Protein AF-0000000086572850 (afdb_homodimer)

pLDDT: mean 74.11, std 23.91, range [26.23, 96.56]

Foldseek 3Di:
DPPPPPPPPPPPPVVPPPVVCVCCVDDPDPFDADPVGQTDDDCNVVVCVVVVCCVPVPDPVCVVVVVVVVVVVVVVVLVVLVVLVVVDDDLVVQLVDDDPVDDSVVSNVSSVD/DDPPPPPPPPPPPVVPPPVVCVCPVDDPDPFDADPVGQTDDDCNVVVCVVVVCCVPVPDPVCVVVVVVVVVVVVVVVLVVLVVLLVVDDDLVVQLVDDDPVDDSVVSNVSSVD

Sequence (226 aa):
MSEASEASGFEANESKASETTTKTKGPRYQVEFTDDGQATGQYRAKYATIVGQVEIDLPLIRKECTLHKLNKAWKQKKYELRQVYDKFSTDAERKRNVPSKVKKEEWEAFVDMMSEASEASGFEANESKASETTTKTKGPRYQVEFTDDGQATGQYRAKYATIVGQVEIDLPLIRKECTLHKLNKAWKQKKYELRQVYDKFSTDAERKRNVPSKVKKEEWEAFVDM

Secondary structure (DSSP, 8-state):
-------------------------S-----EE-TTS-EESTTHHHHHHHHHHHHHHS-GGGHHHHHHHHHHHHHHHHHHHHHHHTT-SSHHHHHHS--TTS-HHHHHHHHH-/-------------------------S-----EE-TTS-EESTTHHHHHHHHHHHHHHS-GGGHHHHHHHHHHHHHHHHHHHHHHHTT-SSHHHHHHS--TTS-HHHHHHHHH-

Structure (mmCIF, N/CA/C/O backbone):
data_AF-0000000086572850-model_v1
#
loop_
_entity.id
_entity.type
_entity.pdbx_description
1 polymer 'Uncharacterized protein'
#
loop_
_atom_site.group_PDB
_atom_site.id
_atom_site.type_symbol
_atom_site.label_atom_id
_atom_site.label_alt_id
_atom_site.label_comp_id
_atom_site.label_asym_id
_atom_site.label_entity_id
_atom_site.label_seq_id
_atom_site.pdbx_PDB_ins_code
_atom_site.Cartn_x
_atom_site.Cartn_y
_atom_site.Cartn_z
_atom_site.occupancy
_atom_site.B_iso_or_equiv
_atom_site.auth_seq_id
_atom_site.auth_comp_id
_atom_site.auth_asym_id
_atom_site.auth_atom_id
_atom_site.pdbx_PDB_model_num
ATOM 1 N N . MET A 1 1 ? -13.453 46.812 -47.875 1 28.78 1 MET A N 1
ATOM 2 C CA . MET A 1 1 ? -14.359 46.031 -47.031 1 28.78 1 MET A CA 1
ATOM 3 C C . MET A 1 1 ? -13.586 45 -46.219 1 28.78 1 MET A C 1
ATOM 5 O O . MET A 1 1 ? -12.961 44.094 -46.781 1 28.78 1 MET A O 1
ATOM 9 N N . SER A 1 2 ? -12.945 45.469 -45.094 1 32.66 2 SER A N 1
ATOM 10 C CA . SER A 1 2 ? -11.898 45 -44.188 1 32.66 2 SER A CA 1
ATOM 11 C C . SER A 1 2 ? -12.367 43.781 -43.406 1 32.66 2 SER A C 1
ATOM 13 O O . SER A 1 2 ? -13.344 43.844 -42.688 1 32.66 2 SER A O 1
ATOM 15 N N . GLU A 1 3 ? -12.305 42.594 -44.062 1 28.25 3 GLU A N 1
ATOM 16 C CA . GLU A 1 3 ? -12.719 41.344 -43.469 1 28.25 3 GLU A CA 1
ATOM 17 C C . GLU A 1 3 ? -12.047 41.125 -42.094 1 28.25 3 GLU A C 1
ATOM 19 O O . GLU A 1 3 ? -10.82 41.031 -42.031 1 28.25 3 GLU A O 1
ATOM 24 N N . ALA A 1 4 ? -12.578 41.719 -41.094 1 32.16 4 ALA A N 1
ATOM 25 C CA . ALA A 1 4 ? -12.203 41.656 -39.656 1 32.16 4 ALA A CA 1
ATOM 26 C C . ALA A 1 4 ? -12.102 40.188 -39.219 1 32.16 4 ALA A C 1
ATOM 28 O O . ALA A 1 4 ? -13.07 39.438 -39.281 1 32.16 4 ALA A O 1
ATOM 29 N N . SER A 1 5 ? -10.992 39.562 -39.531 1 32.72 5 SER A N 1
ATOM 30 C CA . SER A 1 5 ? -10.695 38.188 -39.156 1 32.72 5 SER A CA 1
ATOM 31 C C . SER A 1 5 ? -10.984 37.938 -37.688 1 32.72 5 SER A C 1
ATOM 33 O O . SER A 1 5 ? -10.477 38.625 -36.812 1 32.72 5 SER A O 1
ATOM 35 N N . GLU A 1 6 ? -12.164 37.531 -37.406 1 29.33 6 GLU A N 1
ATOM 36 C CA . GLU A 1 6 ? -12.664 37.188 -36.062 1 29.33 6 GLU A CA 1
ATOM 37 C C . GLU A 1 6 ? -11.695 36.25 -35.344 1 29.33 6 GLU A C 1
ATOM 39 O O . GLU A 1 6 ? -11.367 35.188 -35.844 1 29.33 6 GLU A O 1
ATOM 44 N N . ALA A 1 7 ? -10.711 36.812 -34.719 1 31.38 7 ALA A N 1
ATOM 45 C CA . ALA A 1 7 ? -9.789 36.188 -33.781 1 31.38 7 ALA A CA 1
ATOM 46 C C . ALA A 1 7 ? -10.531 35.25 -32.812 1 31.38 7 ALA A C 1
ATOM 48 O O . ALA A 1 7 ? -11.414 35.719 -32.094 1 31.38 7 ALA A O 1
ATOM 49 N N . SER A 1 8 ? -10.969 34.125 -33.312 1 30.17 8 SER A N 1
ATOM 50 C CA . SER A 1 8 ? -11.617 33.125 -32.469 1 30.17 8 SER A CA 1
ATOM 51 C C . SER A 1 8 ? -10.875 32.969 -31.125 1 30.17 8 SER A C 1
ATOM 53 O O . SER A 1 8 ? -9.672 32.719 -31.109 1 30.17 8 SER A O 1
ATOM 55 N N . GLY A 1 9 ? -11.086 33.875 -30.281 1 26.39 9 GLY A N 1
ATOM 56 C CA . GLY A 1 9 ? -10.602 33.875 -28.906 1 26.39 9 GLY A CA 1
ATOM 57 C C . GLY A 1 9 ? -10.641 32.5 -28.266 1 26.39 9 GLY A C 1
ATOM 58 O O . GLY A 1 9 ? -11.711 31.891 -28.125 1 26.39 9 GLY A O 1
ATOM 59 N N . PHE A 1 10 ? -9.742 31.609 -28.641 1 32.62 10 PHE A N 1
ATOM 60 C CA . PHE A 1 10 ? -9.547 30.375 -27.875 1 32.62 10 PHE A CA 1
ATOM 61 C C . PHE A 1 10 ? -9.727 30.641 -26.391 1 32.62 10 PHE A C 1
ATOM 63 O O . PHE A 1 10 ? -8.93 31.359 -25.781 1 32.62 10 PHE A O 1
ATOM 70 N N . GLU A 1 11 ? -10.953 30.859 -25.984 1 31.09 11 GLU A N 1
ATOM 71 C CA . GLU A 1 11 ? -11.266 30.938 -24.562 1 31.09 11 GLU A CA 1
ATOM 72 C C . GLU A 1 11 ? -10.414 29.969 -23.75 1 31.09 11 GLU A C 1
ATOM 74 O O . GLU A 1 11 ? -10.305 28.797 -24.109 1 31.09 11 GLU A O 1
ATOM 79 N N . ALA A 1 12 ? -9.422 30.453 -23.156 1 28.5 12 ALA A N 1
ATOM 80 C CA . ALA A 1 12 ? -8.609 29.859 -22.094 1 28.5 12 ALA A CA 1
ATOM 81 C C . ALA A 1 12 ? -9.453 28.984 -21.172 1 28.5 12 ALA A C 1
ATOM 83 O O . ALA A 1 12 ? -10.406 29.453 -20.562 1 28.5 12 ALA A O 1
ATOM 84 N N . ASN A 1 13 ? -9.883 27.844 -21.688 1 30.42 13 ASN A N 1
ATOM 85 C CA . ASN A 1 13 ? -10.484 26.844 -20.828 1 30.42 13 ASN A CA 1
ATOM 86 C C . ASN A 1 13 ? -9.852 26.844 -19.438 1 30.42 13 ASN A C 1
ATOM 88 O O . ASN A 1 13 ? -8.688 26.469 -19.281 1 30.42 13 ASN A O 1
ATOM 92 N N . GLU A 1 14 ? -10.016 27.859 -18.609 1 28.62 14 GLU A N 1
ATOM 93 C CA . GLU A 1 14 ? -9.711 27.875 -17.172 1 28.62 14 GLU A CA 1
ATOM 94 C C . GLU A 1 14 ? -10.07 26.547 -16.516 1 28.62 14 GLU A C 1
ATOM 96 O O . GLU A 1 14 ? -11.25 26.219 -16.391 1 28.62 14 GLU A O 1
ATOM 101 N N . SER A 1 15 ? -9.555 25.547 -17.016 1 30.55 15 SER A N 1
ATOM 102 C CA . SER A 1 15 ? -9.68 24.281 -16.312 1 30.55 15 SER A CA 1
ATOM 103 C C . SER A 1 15 ? -9.672 24.484 -14.805 1 30.55 15 SER A C 1
ATOM 105 O O . SER A 1 15 ? -8.664 24.922 -14.234 1 30.55 15 SER A O 1
ATOM 107 N N . LYS A 1 16 ? -10.727 25.016 -14.258 1 30.41 16 LYS A N 1
ATOM 108 C CA . LYS A 1 16 ? -10.984 25.047 -12.82 1 30.41 16 LYS A CA 1
ATOM 109 C C . LYS A 1 16 ? -10.328 23.844 -12.125 1 30.41 16 LYS A C 1
ATOM 111 O O . LYS A 1 16 ? -10.516 22.703 -12.539 1 30.41 16 LYS A O 1
ATOM 116 N N . ALA A 1 17 ? -9.141 24.016 -11.703 1 33.81 17 ALA A N 1
ATOM 117 C CA . ALA A 1 17 ? -8.594 23.109 -10.688 1 33.81 17 ALA A CA 1
ATOM 118 C C . ALA A 1 17 ? -9.711 22.484 -9.859 1 33.81 17 ALA A C 1
ATOM 120 O O . ALA A 1 17 ? -10.43 23.188 -9.148 1 33.81 17 ALA A O 1
ATOM 121 N N . SER A 1 18 ? -10.625 21.766 -10.453 1 33.06 18 SER A N 1
ATOM 122 C CA . SER A 1 18 ? -11.57 20.984 -9.648 1 33.06 18 SER A CA 1
ATOM 123 C C . SER A 1 18 ? -10.984 20.656 -8.281 1 33.06 18 SER A C 1
ATOM 125 O O . SER A 1 18 ? -9.852 20.188 -8.18 1 33.06 18 SER A O 1
ATOM 127 N N . GLU A 1 19 ? -11.062 21.531 -7.32 1 32.72 19 GLU A N 1
ATOM 128 C CA . GLU A 1 19 ? -10.844 21.203 -5.914 1 32.72 19 GLU A CA 1
ATOM 129 C C . GLU A 1 19 ? -11.219 19.75 -5.621 1 32.72 19 GLU A C 1
ATOM 131 O O . GLU A 1 19 ? -12.391 19.375 -5.684 1 32.72 19 GLU A O 1
ATOM 136 N N . THR A 1 20 ? -10.812 18.844 -6.379 1 34.47 20 THR A N 1
ATOM 137 C CA . THR A 1 20 ? -11.023 17.5 -5.871 1 34.47 20 THR A CA 1
ATOM 138 C C . THR A 1 20 ? -11.07 17.484 -4.344 1 34.47 20 THR A C 1
ATOM 140 O O . THR A 1 20 ? -10.094 17.859 -3.689 1 34.47 20 THR A O 1
ATOM 143 N N . THR A 1 21 ? -12.062 18.094 -3.725 1 34.66 21 THR A N 1
ATOM 144 C CA . THR A 1 21 ? -12.406 17.844 -2.332 1 34.66 21 THR A CA 1
ATOM 145 C C . THR A 1 21 ? -12.039 16.406 -1.938 1 34.66 21 THR A C 1
ATOM 147 O O . THR A 1 21 ? -12.688 15.461 -2.369 1 34.66 21 THR A O 1
ATOM 150 N N . THR A 1 22 ? -10.961 15.945 -2.291 1 38.31 22 THR A N 1
ATOM 151 C CA . THR A 1 22 ? -10.641 14.664 -1.658 1 38.31 22 THR A CA 1
ATOM 152 C C . THR A 1 22 ? -11.188 14.617 -0.234 1 38.31 22 THR A C 1
ATOM 154 O O . THR A 1 22 ? -10.672 15.297 0.657 1 38.31 22 THR A O 1
ATOM 157 N N . LYS A 1 23 ? -12.492 14.914 0.045 1 39.09 23 LYS A N 1
ATOM 158 C CA . LYS A 1 23 ? -13.156 14.586 1.3 1 39.09 23 LYS A CA 1
ATOM 159 C C . LYS A 1 23 ? -12.578 13.312 1.914 1 39.09 23 LYS A C 1
ATOM 161 O O . LYS A 1 23 ? -12.773 12.219 1.388 1 39.09 23 LYS A O 1
ATOM 166 N N . THR A 1 24 ? -11.406 13.188 2.049 1 46.06 24 THR A N 1
ATOM 167 C CA . THR A 1 24 ? -10.969 12.023 2.814 1 46.06 24 THR A CA 1
ATOM 168 C C . THR A 1 24 ? -11.773 11.891 4.105 1 46.06 24 THR A C 1
ATOM 170 O O . THR A 1 24 ? -11.406 12.469 5.133 1 46.06 24 THR A O 1
ATOM 173 N N . LYS A 1 25 ? -13.086 12.219 3.947 1 44.34 25 LYS A N 1
ATOM 174 C CA . LYS A 1 25 ? -13.773 12.117 5.23 1 44.34 25 LYS A CA 1
ATOM 175 C C . LYS A 1 25 ? -13.391 10.836 5.965 1 44.34 25 LYS A C 1
ATOM 177 O O . LYS A 1 25 ? -13.852 10.586 7.078 1 44.34 25 LYS A O 1
ATOM 182 N N . GLY A 1 26 ? -13.242 9.758 5.152 1 47.84 26 GLY A N 1
ATOM 183 C CA . GLY A 1 26 ? -13.391 8.539 5.922 1 47.84 26 GLY A CA 1
ATOM 184 C C . GLY A 1 26 ? -12.406 8.422 7.066 1 47.84 26 GLY A C 1
ATOM 185 O O . GLY A 1 26 ? -11.469 9.227 7.168 1 47.84 26 GLY A O 1
ATOM 186 N N . PRO A 1 27 ? -12.711 7.602 7.988 1 51.41 27 PRO A N 1
ATOM 187 C CA . PRO A 1 27 ? -12.094 7.488 9.312 1 51.41 27 PRO A CA 1
ATOM 188 C C . PRO A 1 27 ? -10.578 7.309 9.242 1 51.41 27 PRO A C 1
ATOM 190 O O . PRO A 1 27 ? -10.07 6.621 8.352 1 51.41 27 PRO A O 1
ATOM 193 N N . ARG A 1 28 ? -9.656 8.281 9.406 1 61.28 28 ARG A N 1
ATOM 194 C CA . ARG A 1 28 ? -8.242 8.094 9.688 1 61.28 28 ARG A CA 1
ATOM 195 C C . ARG A 1 28 ? -8.031 7.227 10.922 1 61.28 28 ARG A C 1
ATOM 197 O O . ARG A 1 28 ? -8.523 7.559 12.008 1 61.28 28 ARG A O 1
ATOM 204 N N . TYR A 1 29 ? -7.695 5.973 10.633 1 63.62 29 TYR A N 1
ATOM 205 C CA . TYR A 1 29 ? -7.531 5.051 11.75 1 63.62 29 TYR A CA 1
ATOM 206 C C . TYR A 1 29 ? -6.199 5.285 12.461 1 63.62 29 TYR A C 1
ATOM 208 O O . TYR A 1 29 ? -5.148 5.344 11.82 1 63.62 29 TYR A O 1
ATOM 216 N N . GLN A 1 30 ? -6.332 5.746 13.625 1 68.38 30 GLN A N 1
ATOM 217 C CA . GLN A 1 30 ? -5.125 5.836 14.438 1 68.38 30 GLN A CA 1
ATOM 218 C C . GLN A 1 30 ? -4.602 4.449 14.805 1 68.38 30 GLN A C 1
ATOM 220 O O . GLN A 1 30 ? -4.898 3.928 15.875 1 68.38 30 GLN A O 1
ATOM 225 N N . VAL A 1 31 ? -3.977 3.799 13.883 1 72.31 31 VAL A N 1
ATOM 226 C CA . VAL A 1 31 ? -3.447 2.455 14.102 1 72.31 31 VAL A CA 1
ATOM 227 C C . VAL A 1 31 ? -2.213 2.525 15 1 72.31 31 VAL A C 1
ATOM 229 O O . VAL A 1 31 ? -1.355 3.395 14.812 1 72.31 31 VAL A O 1
ATOM 232 N N . GLU A 1 32 ? -2.322 1.817 16.031 1 71.81 32 GLU A N 1
ATOM 233 C CA . GLU A 1 32 ? -1.163 1.694 16.906 1 71.81 32 GLU A CA 1
ATOM 234 C C . GLU A 1 32 ? -0.274 0.527 16.5 1 71.81 32 GLU A C 1
ATOM 236 O O . GLU A 1 32 ? -0.762 -0.47 15.953 1 71.81 32 GLU A O 1
ATOM 241 N N . PHE A 1 33 ? 1.004 0.744 16.656 1 72.81 33 PHE A N 1
ATOM 242 C CA . PHE A 1 33 ? 1.939 -0.323 16.312 1 72.81 33 PHE A CA 1
ATOM 243 C C . PHE A 1 33 ? 2.877 -0.61 17.484 1 72.81 33 PHE A C 1
ATOM 245 O O . PHE A 1 33 ? 3.193 0.288 18.266 1 72.81 33 PHE A O 1
ATOM 252 N N . THR A 1 34 ? 3.107 -1.879 17.562 1 72.88 34 THR A N 1
ATOM 253 C CA . THR A 1 34 ? 4.148 -2.266 18.516 1 72.88 34 THR A CA 1
ATOM 254 C C . THR A 1 34 ? 5.527 -1.864 18 1 72.88 34 THR A C 1
ATOM 256 O O . THR A 1 34 ? 5.66 -1.422 16.859 1 72.88 34 THR A O 1
ATOM 259 N N . ASP A 1 35 ? 6.414 -2.031 18.859 1 68.75 35 ASP A N 1
ATOM 260 C CA . ASP A 1 35 ? 7.785 -1.683 18.5 1 68.75 35 ASP A CA 1
ATOM 261 C C . ASP A 1 35 ? 8.273 -2.518 17.312 1 68.75 35 ASP A C 1
ATOM 263 O O . ASP A 1 35 ? 9.148 -2.09 16.562 1 68.75 35 ASP A O 1
ATOM 267 N N . ASP A 1 36 ? 7.629 -3.602 17.156 1 65.94 36 ASP A N 1
ATOM 268 C CA . ASP A 1 36 ? 8.039 -4.496 16.078 1 65.94 36 ASP A CA 1
ATOM 269 C C . ASP A 1 36 ? 7.301 -4.164 14.781 1 65.94 36 ASP A C 1
ATOM 271 O O . ASP A 1 36 ? 7.508 -4.82 13.758 1 65.94 36 ASP A O 1
ATOM 275 N N . GLY A 1 37 ? 6.445 -3.178 14.953 1 67 37 GLY A N 1
ATOM 276 C CA . GLY A 1 37 ? 5.785 -2.734 13.734 1 67 37 GLY A CA 1
ATOM 277 C C . GLY A 1 37 ? 4.469 -3.439 13.484 1 67 37 GLY A C 1
ATOM 278 O O . GLY A 1 37 ? 3.908 -3.348 12.391 1 67 37 GLY A O 1
ATOM 279 N N . GLN A 1 38 ? 4.082 -4.184 14.438 1 74.94 38 GLN A N 1
ATOM 280 C CA . GLN A 1 38 ? 2.807 -4.871 14.266 1 74.94 38 GLN A CA 1
ATOM 281 C C . GLN A 1 38 ? 1.642 -3.99 14.711 1 74.94 38 GLN A C 1
ATOM 283 O O . GLN A 1 38 ? 1.718 -3.324 15.742 1 74.94 38 GLN A O 1
ATOM 288 N N . ALA A 1 39 ? 0.67 -3.881 13.773 1 73.44 39 ALA A N 1
ATOM 289 C CA . ALA A 1 39 ? -0.516 -3.096 14.102 1 73.44 39 ALA A CA 1
ATOM 290 C C . ALA A 1 39 ? -1.215 -3.652 15.336 1 73.44 39 ALA A C 1
ATOM 292 O O . ALA A 1 39 ? -1.303 -4.871 15.516 1 73.44 39 ALA A O 1
ATOM 293 N N . THR A 1 40 ? -1.466 -2.803 16.266 1 77.88 40 THR A N 1
ATOM 294 C CA . THR A 1 40 ? -2.186 -3.174 17.469 1 77.88 40 THR A CA 1
ATOM 295 C C . THR A 1 40 ? -3.344 -2.213 17.734 1 77.88 40 THR A C 1
ATOM 297 O O . THR A 1 40 ? -3.611 -1.323 16.922 1 77.88 40 THR A O 1
ATOM 300 N N . GLY A 1 41 ? -4.203 -2.67 18.703 1 77.56 41 GLY A N 1
ATOM 301 C CA . GLY A 1 41 ? -5.254 -1.761 19.125 1 77.56 41 GLY A CA 1
ATOM 302 C C . GLY A 1 41 ? -6.559 -1.962 18.375 1 77.56 41 GLY A C 1
ATOM 303 O O . GLY A 1 41 ? -6.754 -2.988 17.719 1 77.56 41 GLY A O 1
ATOM 304 N N . GLN A 1 42 ? -7.355 -0.975 18.516 1 80.19 42 GLN A N 1
ATOM 305 C CA . GLN A 1 42 ? -8.734 -1.085 18.062 1 80.19 42 GLN A CA 1
ATOM 306 C C . GLN A 1 42 ? -8.82 -1.099 16.531 1 80.19 42 GLN A C 1
ATOM 308 O O . GLN A 1 42 ? -9.719 -1.722 15.961 1 80.19 42 GLN A O 1
ATOM 313 N N . TYR A 1 43 ? -7.707 -0.544 15.883 1 81.44 43 TYR A N 1
ATOM 314 C CA . TYR A 1 43 ? -7.828 -0.43 14.43 1 81.44 43 TYR A CA 1
ATOM 315 C C . TYR A 1 43 ? -6.93 -1.437 13.727 1 81.44 43 TYR A C 1
ATOM 317 O O . TYR A 1 43 ? -6.668 -1.315 12.531 1 81.44 43 TYR A O 1
ATOM 325 N N . ARG A 1 44 ? -6.52 -2.406 14.477 1 83.69 44 ARG A N 1
ATOM 326 C CA . ARG A 1 44 ? -5.664 -3.438 13.898 1 83.69 44 ARG A CA 1
ATOM 327 C C . ARG A 1 44 ? -6.375 -4.168 12.766 1 83.69 44 ARG A C 1
ATOM 329 O O . ARG A 1 44 ? -5.777 -4.426 11.711 1 83.69 44 ARG A O 1
ATOM 336 N N . ALA A 1 45 ? -7.594 -4.469 12.992 1 84.06 45 ALA A N 1
ATOM 337 C CA . ALA A 1 45 ? -8.352 -5.219 11.992 1 84.06 45 ALA A CA 1
ATOM 338 C C . ALA A 1 45 ? -8.531 -4.406 10.719 1 84.06 45 ALA A C 1
ATOM 340 O O . ALA A 1 45 ? -8.414 -4.941 9.609 1 84.06 45 ALA A O 1
ATOM 341 N N . LYS A 1 46 ? -8.797 -3.195 10.891 1 85.25 46 LYS A N 1
ATOM 342 C CA . LYS A 1 46 ? -8.961 -2.322 9.734 1 85.25 46 LYS A CA 1
ATOM 343 C C . LYS A 1 46 ? -7.656 -2.174 8.961 1 85.25 46 LYS A C 1
ATOM 345 O O . LYS A 1 46 ? -7.648 -2.213 7.73 1 85.25 46 LYS A O 1
ATOM 350 N N . TYR A 1 47 ? -6.652 -2.006 9.734 1 88.75 47 TYR A N 1
ATOM 351 C CA . TYR A 1 47 ? -5.332 -1.937 9.117 1 88.75 47 TYR A CA 1
ATOM 352 C C . TYR A 1 47 ? -5.055 -3.18 8.281 1 88.75 47 TYR A C 1
ATOM 354 O O . TYR A 1 47 ? -4.633 -3.078 7.129 1 88.75 47 TYR A O 1
ATOM 362 N N . ALA A 1 48 ? -5.379 -4.297 8.875 1 87.38 48 ALA A N 1
ATOM 363 C CA . ALA A 1 48 ? -5.152 -5.566 8.188 1 87.38 48 ALA A CA 1
ATOM 364 C C . ALA A 1 48 ? -5.992 -5.664 6.918 1 87.38 48 ALA A C 1
ATOM 366 O O . ALA A 1 48 ? -5.527 -6.168 5.895 1 87.38 48 ALA A O 1
ATOM 367 N N . THR A 1 49 ? -7.117 -5.086 7.008 1 86.88 49 THR A N 1
ATOM 368 C CA . THR A 1 49 ? -8.023 -5.137 5.867 1 86.88 49 THR A CA 1
ATOM 3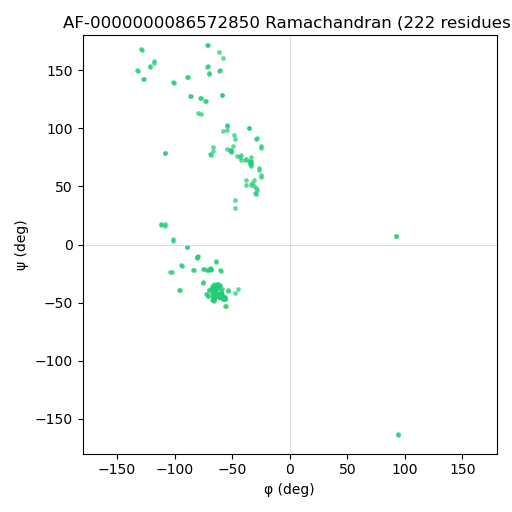69 C C . THR A 1 49 ? -7.5 -4.27 4.723 1 86.88 49 THR A C 1
ATOM 371 O O . THR A 1 49 ? -7.484 -4.699 3.568 1 86.88 49 THR A O 1
ATOM 374 N N . ILE A 1 50 ? -7.051 -3.102 5.059 1 89.75 50 ILE A N 1
ATOM 375 C CA . ILE A 1 50 ? -6.57 -2.164 4.047 1 89.75 50 ILE A CA 1
ATOM 376 C C . ILE A 1 50 ? -5.301 -2.707 3.402 1 89.75 50 ILE A C 1
ATOM 378 O O . ILE A 1 50 ? -5.195 -2.766 2.176 1 89.75 50 ILE A O 1
ATOM 382 N N . VAL A 1 51 ? -4.402 -3.148 4.219 1 91.44 51 VAL A N 1
ATOM 383 C CA . VAL A 1 51 ? -3.139 -3.674 3.711 1 91.44 51 VAL A CA 1
ATOM 384 C C . VAL A 1 51 ? -3.387 -4.977 2.951 1 91.44 51 VAL A C 1
ATOM 386 O O . VAL A 1 51 ? -2.816 -5.195 1.88 1 91.44 51 VAL A O 1
ATOM 389 N N . GLY A 1 52 ? -4.281 -5.766 3.408 1 90.25 52 GLY A N 1
ATOM 390 C CA . GLY A 1 52 ? -4.633 -7.02 2.762 1 90.25 52 GLY A CA 1
ATOM 391 C C . GLY A 1 52 ? -5.219 -6.832 1.376 1 90.25 52 G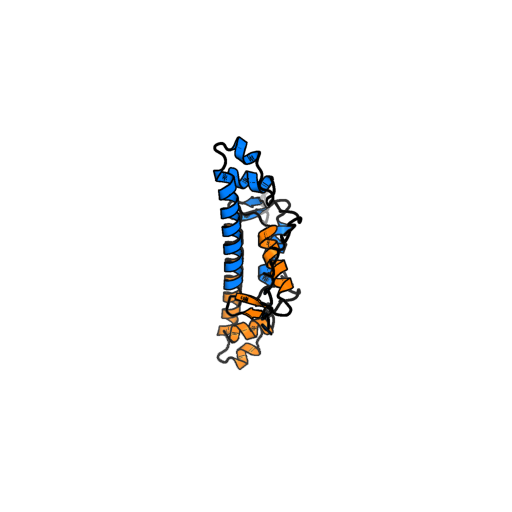LY A C 1
ATOM 392 O O . GLY A 1 52 ? -4.953 -7.625 0.472 1 90.25 52 GLY A O 1
ATOM 393 N N . GLN A 1 53 ? -5.938 -5.816 1.236 1 90.88 53 GLN A N 1
ATOM 394 C CA . GLN A 1 53 ? -6.516 -5.539 -0.076 1 90.88 53 GLN A CA 1
ATOM 395 C C . GLN A 1 53 ? -5.426 -5.25 -1.104 1 90.88 53 GLN A C 1
ATOM 397 O O . GLN A 1 53 ? -5.539 -5.648 -2.266 1 90.88 53 GLN A O 1
ATOM 402 N N . VAL A 1 54 ? -4.426 -4.582 -0.689 1 91.75 54 VAL A N 1
ATOM 403 C CA . VAL A 1 54 ? -3.316 -4.297 -1.596 1 91.75 54 VAL A CA 1
ATOM 404 C C . VAL A 1 54 ? -2.598 -5.594 -1.956 1 91.75 54 VAL A C 1
ATOM 406 O O . VAL A 1 54 ? -2.371 -5.879 -3.135 1 91.75 54 VAL A O 1
ATOM 409 N N . GLU A 1 55 ? -2.369 -6.395 -0.978 1 88.94 55 GLU A N 1
ATOM 410 C CA . GLU A 1 55 ? -1.614 -7.633 -1.146 1 88.94 55 GLU A CA 1
ATOM 411 C C . GLU A 1 55 ? -2.369 -8.625 -2.021 1 88.94 55 GLU A C 1
ATOM 413 O O . GLU A 1 55 ? -1.769 -9.312 -2.85 1 88.94 55 GLU A O 1
ATOM 418 N N . ILE A 1 56 ? -3.633 -8.633 -1.827 1 84.44 56 ILE A N 1
ATOM 419 C CA . ILE A 1 56 ? -4.422 -9.711 -2.414 1 84.44 56 ILE A CA 1
ATOM 420 C C . ILE A 1 56 ? -5.008 -9.25 -3.748 1 84.44 56 ILE A C 1
ATOM 422 O O . ILE A 1 56 ? -4.988 -9.992 -4.73 1 84.44 56 ILE A O 1
ATOM 426 N N . ASP A 1 57 ? -5.422 -8.016 -3.744 1 85 57 ASP A N 1
ATOM 427 C CA . ASP A 1 57 ? -6.25 -7.605 -4.875 1 85 57 ASP A CA 1
ATOM 428 C C . ASP A 1 57 ? -5.402 -6.965 -5.973 1 85 57 ASP A C 1
ATOM 430 O O . ASP A 1 57 ? -5.809 -6.93 -7.137 1 85 57 ASP A O 1
ATOM 434 N N . LEU A 1 58 ? -4.238 -6.543 -5.684 1 88 58 LEU A N 1
ATOM 435 C CA . LEU A 1 58 ? -3.406 -5.934 -6.715 1 88 58 LEU A CA 1
ATOM 436 C C . LEU A 1 58 ? -2.367 -6.922 -7.234 1 88 58 LEU A C 1
ATOM 438 O O . LEU A 1 58 ? -1.789 -7.684 -6.457 1 88 58 LEU A O 1
ATOM 442 N N . PRO A 1 59 ? -2.193 -6.887 -8.492 1 83.62 59 PRO A N 1
ATOM 443 C CA . PRO A 1 59 ? -1.294 -7.871 -9.102 1 83.62 59 PRO A CA 1
ATOM 444 C C . PRO A 1 59 ? 0.172 -7.629 -8.75 1 83.62 59 PRO A C 1
ATOM 446 O O . PRO A 1 59 ? 0.609 -6.477 -8.672 1 83.62 59 PRO A O 1
ATOM 449 N N . LEU A 1 60 ? 0.876 -8.688 -8.656 1 85.75 60 LEU A N 1
ATOM 450 C CA . LEU A 1 60 ? 2.303 -8.656 -8.352 1 85.75 60 LEU A CA 1
ATOM 451 C C . LEU A 1 60 ? 3.072 -7.891 -9.422 1 85.75 60 LEU A C 1
ATOM 453 O O . LEU A 1 60 ? 4.051 -7.203 -9.117 1 85.75 60 LEU A O 1
ATOM 457 N N . ILE A 1 61 ? 2.664 -7.996 -10.609 1 80.25 61 ILE A N 1
ATOM 458 C CA . ILE A 1 61 ? 3.363 -7.367 -11.727 1 80.25 61 ILE A CA 1
ATOM 459 C C . ILE A 1 61 ? 3.33 -5.848 -11.57 1 80.25 61 ILE A C 1
ATOM 461 O O . ILE A 1 61 ? 4.137 -5.137 -12.172 1 80.25 61 ILE A O 1
ATOM 465 N N . ARG A 1 62 ? 2.459 -5.414 -10.688 1 82.94 62 ARG A N 1
ATOM 466 C CA . ARG A 1 62 ? 2.322 -3.971 -10.516 1 82.94 62 ARG A CA 1
ATOM 467 C C . ARG A 1 62 ? 2.836 -3.533 -9.141 1 82.94 62 ARG A C 1
ATOM 469 O O . ARG A 1 62 ? 2.572 -2.41 -8.703 1 82.94 62 ARG A O 1
ATOM 476 N N . LYS A 1 63 ? 3.525 -4.328 -8.578 1 88.44 63 LYS A N 1
ATOM 477 C CA . LYS A 1 63 ? 4.066 -4.062 -7.25 1 88.44 63 LYS A CA 1
ATOM 478 C C . LYS A 1 63 ? 4.859 -2.758 -7.23 1 88.44 63 LYS A C 1
ATOM 480 O O . LYS A 1 63 ? 4.574 -1.863 -6.434 1 88.44 63 LYS A O 1
ATOM 485 N N . GLU A 1 64 ? 5.781 -2.672 -8.141 1 89.31 64 GLU A N 1
ATOM 486 C CA . GLU A 1 64 ? 6.703 -1.541 -8.109 1 89.31 64 GLU A CA 1
ATOM 487 C C . GLU A 1 64 ? 5.969 -0.223 -8.328 1 89.31 64 GLU A C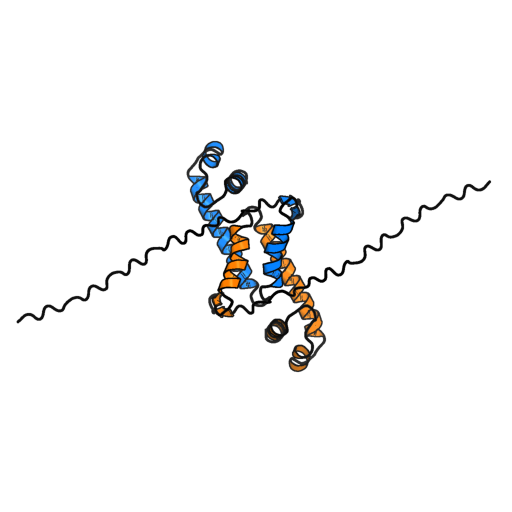 1
ATOM 489 O O . GLU A 1 64 ? 6.227 0.761 -7.629 1 89.31 64 GLU A O 1
ATOM 494 N N . CYS A 1 65 ? 5.082 -0.284 -9.227 1 88.19 65 CYS A N 1
ATOM 495 C CA . CYS A 1 65 ? 4.312 0.924 -9.508 1 88.19 65 CYS A CA 1
ATOM 496 C C . CYS A 1 65 ? 3.445 1.308 -8.32 1 88.19 65 CYS A C 1
ATOM 498 O O . CYS A 1 65 ? 3.33 2.488 -7.984 1 88.19 65 CYS A O 1
ATOM 500 N N . THR A 1 66 ? 2.887 0.347 -7.73 1 91.69 66 THR A N 1
ATOM 501 C CA . THR A 1 66 ? 2.006 0.591 -6.594 1 91.69 66 THR A CA 1
ATOM 502 C C . THR A 1 66 ? 2.793 1.149 -5.41 1 91.69 66 THR A C 1
ATOM 504 O O . THR A 1 66 ? 2.408 2.166 -4.828 1 91.69 66 THR A O 1
ATOM 507 N N . LEU A 1 67 ? 3.902 0.547 -5.121 1 93.88 67 LEU A N 1
ATOM 508 C CA . LEU A 1 67 ? 4.73 1.005 -4.012 1 93.88 67 LEU A CA 1
ATOM 509 C C . LEU A 1 67 ? 5.277 2.404 -4.281 1 93.88 67 LEU A C 1
ATOM 511 O O . LEU A 1 67 ? 5.336 3.236 -3.375 1 93.88 67 LEU A O 1
ATOM 515 N N . HIS A 1 68 ? 5.582 2.664 -5.469 1 93.19 68 HIS A N 1
ATOM 516 C CA . HIS A 1 68 ? 6.074 3.979 -5.867 1 93.19 68 HIS A CA 1
ATOM 517 C C . HIS A 1 68 ? 5.004 5.047 -5.676 1 93.19 68 HIS A C 1
ATOM 519 O O . HIS A 1 68 ? 5.281 6.121 -5.141 1 93.19 68 HIS A O 1
ATOM 525 N N . LYS A 1 69 ? 3.85 4.695 -6.102 1 92 69 LYS A N 1
ATOM 526 C CA . LYS A 1 69 ? 2.736 5.629 -5.98 1 92 69 LYS A CA 1
ATOM 527 C C . LYS A 1 69 ? 2.443 5.949 -4.516 1 92 69 LYS A C 1
ATOM 529 O O . LYS A 1 69 ? 2.227 7.109 -4.16 1 92 69 LYS A O 1
ATOM 534 N N . LEU A 1 70 ? 2.453 4.988 -3.719 1 94.5 70 LEU A N 1
ATOM 535 C CA . LEU A 1 70 ? 2.197 5.184 -2.297 1 94.5 70 LEU A CA 1
ATOM 536 C C . LEU A 1 70 ? 3.303 6.016 -1.655 1 94.5 70 LEU A C 1
ATOM 538 O O . LEU A 1 70 ? 3.025 6.945 -0.894 1 94.5 70 LEU A O 1
ATOM 542 N N . ASN A 1 71 ? 4.512 5.672 -1.991 1 95.31 71 ASN A N 1
ATOM 543 C CA . ASN A 1 71 ? 5.648 6.426 -1.47 1 95.31 71 ASN A CA 1
ATOM 544 C C . ASN A 1 71 ? 5.57 7.898 -1.871 1 95.31 71 ASN A C 1
ATOM 546 O O . ASN A 1 71 ? 5.789 8.781 -1.042 1 95.31 71 ASN A O 1
ATOM 550 N N . LYS A 1 72 ? 5.285 8.109 -3.094 1 94.44 72 LYS A N 1
ATOM 551 C CA . LYS A 1 72 ? 5.184 9.477 -3.598 1 94.44 72 LYS A CA 1
ATOM 552 C C . LYS A 1 72 ? 4.07 10.242 -2.887 1 94.44 72 LYS A C 1
ATOM 554 O O . LYS A 1 72 ? 4.246 11.406 -2.525 1 94.44 72 LYS A O 1
ATOM 559 N N . ALA A 1 73 ? 2.967 9.625 -2.748 1 92.31 73 ALA A N 1
ATOM 560 C CA . ALA A 1 73 ? 1.831 10.258 -2.084 1 92.31 73 ALA A CA 1
ATOM 561 C C . ALA A 1 73 ? 2.18 10.648 -0.649 1 92.31 73 ALA A C 1
ATOM 563 O O . ALA A 1 73 ? 1.831 11.734 -0.192 1 92.31 73 ALA A O 1
ATOM 564 N N . TRP A 1 74 ? 2.848 9.828 0.032 1 93.19 74 TRP A N 1
ATOM 565 C CA . TRP A 1 74 ? 3.186 10.102 1.426 1 93.19 74 TRP A CA 1
ATOM 566 C C . TRP A 1 74 ? 4.309 11.125 1.524 1 93.19 74 TRP A C 1
ATOM 568 O O . TRP A 1 74 ? 4.367 11.906 2.479 1 93.19 74 TRP A O 1
ATOM 578 N N . LYS A 1 75 ? 5.18 11.133 0.591 1 94.81 75 LYS A N 1
ATOM 579 C CA . LYS A 1 75 ? 6.191 12.18 0.538 1 94.81 75 LYS A CA 1
ATOM 580 C C . LYS A 1 75 ? 5.551 13.547 0.314 1 94.81 75 LYS A C 1
ATOM 582 O O . LYS A 1 75 ? 5.938 14.531 0.947 1 94.81 75 LYS A O 1
ATOM 587 N N . GLN A 1 76 ? 4.586 13.539 -0.576 1 94.12 76 GLN A N 1
ATOM 588 C CA . GLN A 1 76 ? 3.865 14.773 -0.842 1 94.12 76 GLN A CA 1
ATOM 589 C C . GLN A 1 76 ? 3.113 15.25 0.399 1 94.12 76 GLN A C 1
ATOM 591 O O . GLN A 1 76 ? 3.133 16.438 0.722 1 94.12 76 GLN A O 1
ATOM 596 N N . LYS A 1 77 ? 2.508 14.352 1.076 1 90.81 77 LYS A N 1
ATOM 597 C CA . LYS A 1 77 ? 1.806 14.68 2.312 1 90.81 77 LYS A CA 1
ATOM 598 C C . LYS A 1 77 ? 2.77 15.227 3.361 1 90.81 77 LYS A C 1
ATOM 600 O O . LYS A 1 77 ? 2.469 16.219 4.031 1 90.81 77 LYS A O 1
ATOM 605 N N . LYS A 1 78 ? 3.861 14.617 3.498 1 92.56 78 LYS A N 1
ATOM 606 C CA . LYS A 1 78 ? 4.871 15.078 4.445 1 92.56 78 LYS A CA 1
ATOM 607 C C . LYS A 1 78 ? 5.348 16.484 4.105 1 92.56 78 LYS A C 1
ATOM 609 O O . LYS A 1 78 ? 5.516 17.328 4.992 1 92.56 78 LYS A O 1
ATOM 614 N N . TYR A 1 79 ? 5.586 16.641 2.861 1 94.38 79 TYR A N 1
ATOM 615 C CA . TYR A 1 79 ? 6.02 17.953 2.395 1 94.38 79 TYR A CA 1
ATOM 616 C C . TYR A 1 79 ? 4.996 19.031 2.742 1 94.38 79 TYR A C 1
ATOM 61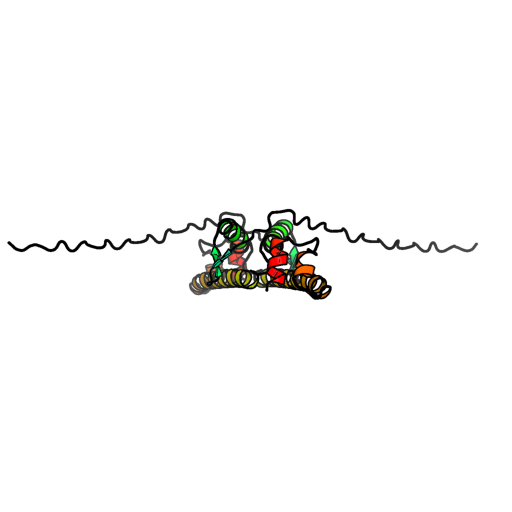8 O O . TYR A 1 79 ? 5.348 20.094 3.246 1 94.38 79 TYR A O 1
ATOM 626 N N . GLU A 1 80 ? 3.758 18.75 2.479 1 93.12 80 GLU A N 1
ATOM 627 C CA . GLU A 1 80 ? 2.686 19.688 2.773 1 93.12 80 GLU A CA 1
ATOM 628 C C . GLU A 1 80 ? 2.611 19.984 4.27 1 93.12 80 GLU A C 1
ATOM 630 O O . GLU A 1 80 ? 2.43 21.141 4.668 1 93.12 80 GLU A O 1
ATOM 635 N N . LEU A 1 81 ? 2.738 19 5.062 1 92.62 81 LEU A N 1
ATOM 636 C CA . LEU A 1 81 ? 2.686 19.188 6.508 1 92.62 81 LEU A CA 1
ATOM 637 C C . LEU A 1 81 ? 3.889 19.984 6.996 1 92.62 81 LEU A C 1
ATOM 639 O O . LEU A 1 81 ? 3.766 20.797 7.914 1 92.62 81 LEU A O 1
ATOM 643 N N . ARG A 1 82 ? 5.012 19.75 6.355 1 94.88 82 ARG A N 1
ATOM 644 C CA . ARG A 1 82 ? 6.223 20.484 6.715 1 94.88 82 ARG A CA 1
ATOM 645 C C . ARG A 1 82 ? 6.066 21.969 6.43 1 94.88 82 ARG A C 1
ATOM 647 O O . ARG A 1 82 ? 6.547 22.812 7.199 1 94.88 82 ARG A O 1
ATOM 654 N N . GLN A 1 83 ? 5.418 22.312 5.352 1 95.69 83 GLN A N 1
ATOM 655 C CA . GLN A 1 83 ? 5.184 23.719 5.004 1 95.69 83 GLN A CA 1
ATOM 656 C C . GLN A 1 83 ? 4.387 24.422 6.094 1 95.69 83 GLN A C 1
ATOM 658 O O . GLN A 1 83 ? 4.668 25.578 6.422 1 95.69 83 GLN A O 1
ATOM 663 N N . VAL A 1 84 ? 3.387 23.75 6.617 1 94.75 84 VAL A N 1
ATOM 664 C CA . VAL A 1 84 ? 2.58 24.328 7.688 1 94.75 84 VAL A CA 1
ATOM 665 C C . VAL A 1 84 ? 3.387 24.359 8.984 1 94.75 84 VAL A C 1
ATOM 667 O O . VAL A 1 84 ? 3.348 25.344 9.719 1 94.75 84 VAL A O 1
ATOM 670 N N . TYR A 1 85 ? 4.082 23.266 9.227 1 95.25 85 TYR A N 1
ATOM 671 C CA . TYR A 1 85 ? 4.922 23.141 10.414 1 95.25 85 TYR A CA 1
ATOM 672 C C . TYR A 1 85 ? 5.895 24.297 10.531 1 95.25 85 TYR A C 1
ATOM 674 O O . TYR A 1 85 ? 6.059 24.875 11.609 1 95.25 85 TYR A O 1
ATOM 682 N N . ASP A 1 86 ? 6.434 24.734 9.438 1 96.5 86 ASP A N 1
ATOM 683 C CA . ASP A 1 86 ? 7.52 25.703 9.414 1 96.5 86 ASP A CA 1
ATOM 684 C C . ASP A 1 86 ? 6.992 27.125 9.586 1 96.5 86 ASP A C 1
ATOM 686 O O . ASP A 1 86 ? 7.762 28.062 9.82 1 96.5 86 ASP A O 1
ATOM 690 N N . LYS A 1 87 ? 5.727 27.328 9.523 1 96.56 87 LYS A N 1
ATOM 691 C CA . LYS A 1 87 ? 5.113 28.656 9.672 1 96.56 87 LYS A CA 1
ATOM 692 C C . LYS A 1 87 ? 5.129 29.094 11.133 1 96.56 87 LYS A C 1
ATOM 694 O O . LYS A 1 87 ? 4.941 30.281 11.422 1 96.56 87 LYS A O 1
ATOM 699 N N . PHE A 1 88 ? 5.25 28.125 12.023 1 96.38 88 PHE A N 1
ATOM 700 C CA . PHE A 1 88 ? 5.164 28.453 13.445 1 96.38 88 PHE A CA 1
ATOM 701 C C . PHE A 1 88 ? 6.477 28.125 14.156 1 96.38 88 PHE A C 1
ATOM 703 O O . PHE A 1 88 ? 7.238 27.266 13.695 1 96.38 88 PHE A O 1
ATOM 710 N N . SER A 1 89 ? 6.734 28.734 15.289 1 95.38 89 SER A N 1
ATOM 711 C CA . SER A 1 89 ? 8.023 28.609 15.969 1 95.38 89 SER A CA 1
ATOM 712 C C . SER A 1 89 ? 7.926 27.688 17.172 1 95.38 89 SER A C 1
ATOM 714 O O . SER A 1 89 ? 8.922 27.109 17.594 1 95.38 89 SER A O 1
ATOM 716 N N . THR A 1 90 ? 6.68 27.516 17.75 1 96.56 90 THR A N 1
ATOM 717 C CA . THR A 1 90 ? 6.543 26.672 18.938 1 96.56 90 THR A CA 1
ATOM 718 C C . THR A 1 90 ? 5.574 25.531 18.672 1 96.56 90 THR A C 1
ATOM 720 O O . THR A 1 90 ? 4.664 25.641 17.859 1 96.56 90 THR A O 1
ATOM 723 N N . ASP A 1 91 ? 5.727 24.438 19.375 1 95.69 91 ASP A N 1
ATOM 724 C CA . ASP A 1 91 ? 4.863 23.266 19.219 1 95.69 91 ASP A CA 1
ATOM 725 C C . ASP A 1 91 ? 3.426 23.594 19.625 1 95.69 91 ASP A C 1
ATOM 727 O O . ASP A 1 91 ? 2.479 23.062 19.031 1 95.69 91 ASP A O 1
ATOM 731 N N . ALA A 1 92 ? 3.309 24.422 20.656 1 95.75 92 ALA A N 1
ATOM 732 C CA . ALA A 1 92 ? 1.968 24.812 21.078 1 95.75 92 ALA A CA 1
ATOM 733 C C . ALA A 1 92 ? 1.211 25.5 19.953 1 95.75 92 ALA A C 1
ATOM 735 O O . ALA A 1 92 ? 0.039 25.203 19.703 1 95.75 92 ALA A O 1
ATOM 736 N N . GLU A 1 93 ? 1.934 26.406 19.234 1 96.25 93 GLU A N 1
ATOM 737 C CA . GLU A 1 93 ? 1.332 27.094 18.094 1 96.25 93 GLU A CA 1
ATOM 738 C C . GLU A 1 93 ? 1.019 26.125 16.969 1 96.25 93 GLU A C 1
ATOM 740 O O . GLU A 1 93 ? -0.04 26.203 16.344 1 96.25 93 GLU A O 1
ATOM 745 N N . ARG A 1 94 ? 1.934 25.281 16.688 1 96.38 94 ARG A N 1
ATOM 746 C CA . ARG A 1 94 ? 1.729 24.266 15.648 1 96.38 94 ARG A CA 1
ATOM 747 C C . ARG A 1 94 ? 0.494 23.422 15.938 1 96.38 94 ARG A C 1
ATOM 749 O O . ARG A 1 94 ? -0.363 23.234 15.07 1 96.38 94 ARG A O 1
ATOM 756 N N . LYS A 1 95 ? 0.346 22.953 17.156 1 95.81 95 LYS A N 1
ATOM 757 C CA . LYS A 1 95 ? -0.748 22.047 17.5 1 95.81 95 LYS A CA 1
ATOM 758 C C . LYS A 1 95 ? -2.09 22.781 17.469 1 95.81 95 LYS A C 1
ATOM 760 O O . LYS A 1 95 ? -3.125 22.172 17.188 1 95.81 95 LYS A O 1
ATOM 765 N N . ARG A 1 96 ? -2.1 24.078 17.562 1 94.19 96 ARG A N 1
ATOM 766 C CA . ARG A 1 96 ? -3.328 24.859 17.5 1 94.19 96 ARG A CA 1
ATOM 767 C C . ARG A 1 96 ? -3.736 25.141 16.062 1 94.19 96 ARG A C 1
ATOM 769 O O . ARG A 1 96 ? -4.891 25.469 15.789 1 94.19 96 ARG A O 1
ATOM 776 N N . ASN A 1 97 ? -2.756 25.062 15.188 1 93.81 97 ASN A N 1
ATOM 777 C CA . ASN A 1 97 ? -3.008 25.344 13.773 1 93.81 97 ASN A CA 1
ATOM 778 C C . ASN A 1 97 ? -2.963 24.062 12.938 1 93.81 97 ASN A C 1
ATOM 780 O O . ASN A 1 97 ? -2.002 23.828 12.203 1 93.81 97 ASN A O 1
ATOM 784 N N . VAL A 1 98 ? -4.039 23.359 13.023 1 91.44 98 VAL A N 1
ATOM 785 C CA . VAL A 1 98 ? -4.164 22.078 12.344 1 91.44 98 VAL A CA 1
ATOM 786 C C . VAL A 1 98 ? -4.434 22.312 10.859 1 91.44 98 VAL A C 1
ATOM 788 O O . VAL A 1 98 ? -5.379 23.016 10.492 1 91.44 98 VAL A O 1
ATOM 791 N N . PRO A 1 99 ? -3.605 21.703 10.031 1 90.12 99 PRO A N 1
ATOM 792 C CA . PRO A 1 99 ? -3.883 21.828 8.602 1 90.12 99 PRO A CA 1
ATOM 793 C C . PRO A 1 99 ? -5.238 21.25 8.211 1 90.12 99 PRO A C 1
ATOM 795 O O . PRO A 1 99 ? -5.691 20.266 8.812 1 90.12 99 PRO A O 1
ATOM 798 N N . SER A 1 100 ? -5.926 21.75 7.164 1 82.56 100 SER A N 1
ATOM 799 C CA . SER A 1 100 ? -7.285 21.391 6.766 1 82.56 100 SER A CA 1
ATOM 800 C C . SER A 1 100 ? -7.348 19.969 6.234 1 82.56 100 SER A C 1
ATOM 802 O O . SER A 1 100 ? -8.383 19.297 6.34 1 82.56 100 SER A O 1
ATOM 804 N N . LYS A 1 101 ? -6.238 19.422 5.797 1 76.44 101 LYS A N 1
ATOM 805 C CA . LYS A 1 101 ? -6.297 18.141 5.098 1 76.44 101 LYS A CA 1
ATOM 806 C C . LYS A 1 101 ? -5.883 16.984 6.016 1 76.44 101 LYS A C 1
ATOM 808 O O . LYS A 1 101 ? -5.754 15.844 5.57 1 76.44 101 LYS A O 1
ATOM 813 N N . VAL A 1 102 ? -5.629 17.328 7.336 1 83.12 102 VAL A N 1
ATOM 814 C CA . VAL A 1 102 ? -5.195 16.25 8.227 1 83.12 102 VAL A CA 1
ATOM 815 C C . VAL A 1 102 ? -6 16.297 9.523 1 83.12 102 VAL A C 1
ATOM 817 O O . VAL A 1 102 ? -6.418 17.375 9.961 1 83.12 102 VAL A O 1
ATOM 820 N N . LYS A 1 103 ? -6.133 15.133 10.047 1 81.25 103 LYS A N 1
ATOM 821 C CA . LYS A 1 103 ? -6.773 15.055 11.359 1 81.25 103 LYS A CA 1
ATOM 822 C C . LYS A 1 103 ? -5.859 15.602 12.445 1 81.25 103 LYS A C 1
ATOM 824 O O . LYS A 1 103 ? -4.633 15.531 12.336 1 81.25 103 LYS A O 1
ATOM 829 N N . LYS A 1 104 ? -6.594 16.062 13.445 1 86 104 LYS A N 1
ATOM 830 C CA . LYS A 1 104 ? -5.863 16.656 14.555 1 86 104 LYS A CA 1
ATOM 831 C C . LYS A 1 104 ? -4.863 15.672 15.148 1 86 104 LYS A C 1
ATOM 833 O O . LYS A 1 104 ? -3.709 16.016 15.406 1 86 104 LYS A O 1
ATOM 838 N N . GLU A 1 105 ? -5.352 14.477 15.336 1 83 105 GLU A N 1
ATOM 839 C CA . GLU A 1 105 ? -4.496 13.469 15.953 1 83 105 GLU A CA 1
ATOM 840 C C . GLU A 1 105 ? -3.27 13.18 15.086 1 83 105 GLU A C 1
ATOM 842 O O . GLU A 1 105 ? -2.17 12.984 15.609 1 83 105 GLU A O 1
ATOM 847 N N . GLU A 1 106 ? -3.447 13.18 13.852 1 83.12 106 GLU A N 1
ATOM 848 C CA . GLU A 1 106 ? -2.348 12.93 12.922 1 83.12 106 GLU A CA 1
ATOM 849 C C . GLU A 1 106 ? -1.362 14.102 12.914 1 83.12 106 GLU A C 1
ATOM 851 O O . GLU A 1 106 ? -0.148 13.891 12.875 1 83.12 106 GLU A O 1
ATOM 856 N N . TRP A 1 107 ? -1.922 15.203 12.977 1 90.12 107 TRP A N 1
ATOM 857 C CA . TRP A 1 107 ? -1.084 16.391 13.016 1 90.12 107 TRP A CA 1
ATOM 858 C C . TRP A 1 107 ? -0.265 16.453 14.297 1 90.12 107 TRP A C 1
ATOM 860 O O . TRP A 1 107 ? 0.946 16.688 14.266 1 90.12 107 TRP A O 1
ATOM 870 N N . GLU A 1 108 ? -0.939 16.219 15.344 1 90.31 108 GLU A N 1
ATOM 871 C CA . GLU A 1 108 ? -0.236 16.234 16.625 1 90.31 108 GLU A CA 1
ATOM 872 C C . GLU A 1 108 ? 0.884 15.195 16.641 1 90.31 108 GLU A C 1
ATOM 874 O O . GLU A 1 108 ? 1.964 15.453 17.188 1 90.31 108 GLU A O 1
ATOM 879 N N . ALA A 1 109 ? 0.626 14.109 16.094 1 85.81 109 ALA A N 1
ATOM 880 C CA . ALA A 1 109 ? 1.661 13.078 16 1 85.81 109 ALA A CA 1
ATOM 881 C C . ALA A 1 109 ? 2.824 13.555 15.133 1 85.81 109 ALA A C 1
ATOM 883 O O . ALA A 1 109 ? 3.986 13.281 15.438 1 85.81 109 ALA A O 1
ATOM 884 N N . PHE A 1 110 ? 2.488 14.258 14.117 1 88.69 110 PHE A N 1
ATOM 885 C CA . PHE A 1 110 ? 3.506 14.781 13.219 1 88.69 110 PHE A CA 1
ATOM 886 C C . PHE A 1 110 ? 4.355 15.836 13.922 1 88.69 110 PHE A C 1
ATOM 888 O O . PHE A 1 110 ? 5.582 15.852 13.773 1 88.69 110 PHE A O 1
ATOM 895 N N . VAL A 1 111 ? 3.723 16.641 14.656 1 93.56 111 VAL A N 1
ATOM 896 C CA . VAL A 1 111 ? 4.414 17.703 15.391 1 93.56 111 VAL A CA 1
ATOM 897 C C . VAL A 1 111 ? 5.348 17.078 16.422 1 93.56 111 VAL A C 1
ATOM 899 O O . VAL A 1 111 ? 6.457 17.578 16.641 1 93.56 111 VAL A O 1
ATOM 902 N N . ASP A 1 112 ? 4.879 15.945 17 1 89.62 112 ASP A N 1
ATOM 903 C CA . ASP A 1 112 ? 5.633 15.305 18.078 1 89.62 112 ASP A CA 1
ATOM 904 C C . ASP A 1 112 ? 6.773 14.461 17.516 1 89.62 112 ASP A C 1
ATOM 906 O O . ASP A 1 112 ? 7.574 13.914 18.281 1 89.62 112 ASP A O 1
ATOM 910 N N . MET A 1 113 ? 6.77 14.25 16.203 1 77.62 113 MET A N 1
ATOM 911 C CA . MET A 1 113 ? 7.789 13.398 15.586 1 77.62 113 MET A CA 1
ATOM 912 C C . MET A 1 113 ? 9.164 14.055 15.664 1 77.62 113 MET A C 1
ATOM 914 O O . MET A 1 113 ? 10.172 13.383 15.875 1 77.62 113 MET A O 1
ATOM 918 N N . MET B 1 1 ? 6.02 -45.531 49.812 1 29.11 1 MET B N 1
ATOM 919 C CA . MET B 1 1 ? 4.84 -44.844 49.312 1 29.11 1 MET B CA 1
ATOM 920 C C . MET B 1 1 ? 5.23 -43.75 48.312 1 29.11 1 MET B C 1
ATOM 922 O O . MET B 1 1 ? 5.77 -42.719 48.719 1 29.11 1 MET B O 1
ATOM 926 N N . SER B 1 2 ? 5.668 -44.156 47.125 1 33.44 2 SER B N 1
ATOM 927 C CA . SER B 1 2 ? 6.414 -43.562 46 1 33.44 2 SER B CA 1
ATOM 928 C C . SER B 1 2 ? 5.609 -42.469 45.312 1 33.44 2 SER B C 1
ATOM 930 O O . SER B 1 2 ? 4.504 -42.688 44.844 1 33.44 2 SER B O 1
ATOM 932 N N . GLU B 1 3 ? 5.66 -41.25 45.844 1 28.16 3 GLU B N 1
ATOM 933 C CA . GLU B 1 3 ? 4.941 -40.094 45.344 1 28.16 3 GLU B CA 1
ATOM 934 C C . GLU B 1 3 ? 5.234 -39.844 43.875 1 28.16 3 GLU B C 1
ATOM 936 O O . GLU B 1 3 ? 6.379 -39.625 43.5 1 28.16 3 GLU B O 1
ATOM 941 N N . ALA B 1 4 ? 4.543 -40.562 43.031 1 33.06 4 ALA B N 1
ATOM 942 C CA . ALA B 1 4 ? 4.543 -40.531 41.562 1 33.06 4 AL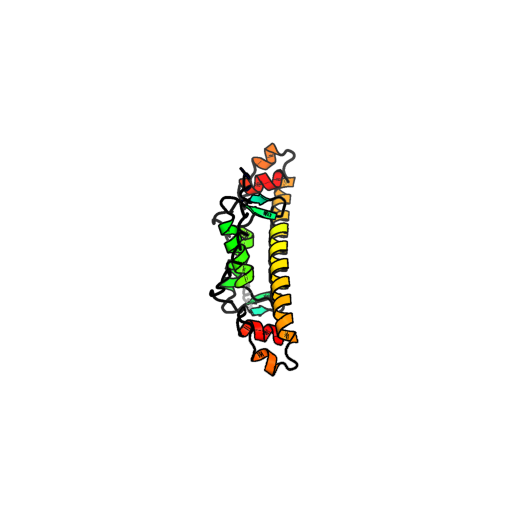A B CA 1
ATOM 943 C C . ALA B 1 4 ? 4.348 -39.094 41.062 1 33.06 4 ALA B C 1
ATOM 945 O O . ALA B 1 4 ? 3.334 -38.469 41.375 1 33.06 4 ALA B O 1
ATOM 946 N N . SER B 1 5 ? 5.387 -38.312 41.062 1 32.72 5 SER B N 1
ATOM 947 C CA . SER B 1 5 ? 5.383 -36.938 40.625 1 32.72 5 SER B CA 1
ATOM 948 C C . SER B 1 5 ? 4.703 -36.781 39.281 1 32.72 5 SER B C 1
ATOM 950 O O . SER B 1 5 ? 5.055 -37.469 38.312 1 32.72 5 SER B O 1
ATOM 952 N N . GLU B 1 6 ? 3.459 -36.469 39.281 1 29.67 6 GLU B N 1
ATOM 953 C CA . GLU B 1 6 ? 2.59 -36.25 38.125 1 29.67 6 GLU B CA 1
ATOM 954 C C . GLU B 1 6 ? 3.223 -35.281 37.156 1 29.67 6 GLU B C 1
ATOM 956 O O . GLU B 1 6 ? 3.523 -34.125 37.5 1 29.67 6 GLU B O 1
ATOM 961 N N . ALA B 1 7 ? 4.109 -35.75 36.344 1 31.88 7 ALA B N 1
ATOM 962 C CA . ALA B 1 7 ? 4.68 -35.031 35.188 1 31.88 7 ALA B CA 1
ATOM 963 C C . ALA B 1 7 ? 3.59 -34.344 34.375 1 31.88 7 ALA B C 1
ATOM 965 O O . ALA B 1 7 ? 2.654 -34.969 33.906 1 31.88 7 ALA B O 1
ATOM 966 N N . SER B 1 8 ? 3.09 -33.219 34.906 1 30.72 8 SER B N 1
ATOM 967 C CA . SER B 1 8 ? 2.125 -32.406 34.188 1 30.72 8 SER B CA 1
ATOM 968 C C . SER B 1 8 ? 2.52 -32.25 32.719 1 30.72 8 SER B C 1
ATOM 970 O O . SER B 1 8 ? 3.619 -31.781 32.406 1 30.72 8 SER B O 1
ATOM 972 N N . GLY B 1 9 ? 2.324 -33.25 31.953 1 26.23 9 GLY B N 1
ATOM 973 C CA . GLY B 1 9 ? 2.506 -33.281 30.516 1 26.23 9 GLY B CA 1
ATOM 974 C C . GLY B 1 9 ? 2.066 -32 29.828 1 26.23 9 GLY B C 1
ATOM 975 O O . GLY B 1 9 ? 0.889 -31.625 29.875 1 26.23 9 GLY B O 1
ATOM 976 N N . PHE B 1 10 ? 2.803 -30.906 29.953 1 31.8 10 PHE B N 1
ATOM 977 C CA . PHE B 1 10 ? 2.596 -29.75 29.094 1 31.8 10 PHE B CA 1
ATOM 978 C C . PHE B 1 10 ? 2.18 -30.172 27.688 1 31.8 10 PHE B C 1
ATOM 980 O O . PHE B 1 10 ? 2.961 -30.781 26.969 1 31.8 10 PHE B O 1
ATOM 987 N N . GLU B 1 11 ? 0.98 -30.656 27.562 1 30.55 11 GLU B N 1
ATOM 988 C CA . GLU B 1 11 ? 0.407 -30.938 26.25 1 30.55 11 GLU B CA 1
ATOM 989 C C . GLU B 1 11 ? 0.842 -29.922 25.219 1 30.55 11 GLU B C 1
ATOM 991 O O . GLU B 1 11 ? 0.776 -28.703 25.469 1 30.55 11 GLU B O 1
ATOM 996 N N . ALA B 1 12 ? 1.764 -30.25 24.438 1 29.25 12 ALA B N 1
ATOM 997 C CA . ALA B 1 12 ? 2.201 -29.625 23.188 1 29.25 12 ALA B CA 1
ATOM 998 C C . ALA B 1 12 ? 1.021 -29.016 22.422 1 29.25 12 ALA B C 1
ATOM 1000 O O . ALA B 1 12 ? 0.095 -29.734 22.047 1 29.25 12 ALA B O 1
ATOM 1001 N N . ASN B 1 13 ? 0.468 -27.922 23 1 30.19 13 ASN B N 1
ATOM 1002 C CA . ASN B 1 13 ? -0.513 -27.172 22.234 1 30.19 13 ASN B CA 1
ATOM 1003 C C . ASN B 1 13 ? -0.192 -27.172 20.734 1 30.19 13 ASN B C 1
ATOM 1005 O O . ASN B 1 13 ? 0.808 -26.594 20.312 1 30.19 13 ASN B O 1
ATOM 1009 N N . GLU B 1 14 ? -0.309 -28.281 20.016 1 28.5 14 GLU B N 1
ATOM 1010 C CA . GLU B 1 14 ? -0.313 -28.391 18.562 1 28.5 14 GLU B CA 1
ATOM 1011 C C . GLU B 1 14 ? -1.058 -27.219 17.922 1 28.5 14 GLU B C 1
ATOM 1013 O O . GLU B 1 14 ? -2.285 -27.141 18 1 28.5 14 GLU B O 1
ATOM 1018 N N . SER B 1 15 ? -0.688 -26.094 18.312 1 30.75 15 SER B N 1
ATOM 1019 C CA . SER B 1 15 ? -1.222 -24.938 17.594 1 30.75 15 SER B CA 1
ATOM 1020 C C . SER B 1 15 ? -1.434 -25.25 16.125 1 30.75 15 SER B C 1
ATOM 1022 O O . SER B 1 15 ? -0.48 -25.547 15.406 1 30.75 15 SER B O 1
ATOM 1024 N N . LYS B 1 16 ? -2.455 -25.984 15.789 1 30.38 16 LYS B N 1
ATOM 1025 C CA . LYS B 1 16 ? -2.955 -26.172 14.43 1 30.38 16 LYS B CA 1
ATOM 1026 C C . LYS B 1 16 ? -2.654 -24.938 13.562 1 30.38 16 LYS B C 1
ATOM 1028 O O . LYS B 1 16 ? -2.932 -23.812 13.961 1 30.38 16 LYS B O 1
ATOM 1033 N N . ALA B 1 17 ? -1.564 -24.953 12.914 1 33.5 17 ALA B N 1
ATOM 1034 C CA . ALA B 1 17 ? -1.37 -24.062 11.773 1 33.5 17 ALA B CA 1
ATOM 1035 C C . ALA B 1 17 ? -2.707 -23.672 11.156 1 33.5 17 ALA B C 1
ATOM 1037 O O . ALA B 1 17 ? -3.43 -24.5 10.617 1 33.5 17 ALA B O 1
ATOM 1038 N N . SER B 1 18 ? -3.605 -23.062 11.93 1 33.28 18 SER B N 1
ATOM 1039 C CA . SER B 1 18 ? -4.805 -22.5 11.312 1 33.28 18 SER B CA 1
ATOM 1040 C C . SER B 1 18 ? -4.562 -22.156 9.844 1 33.28 18 SER B C 1
ATOM 1042 O O . SER B 1 18 ? -3.564 -21.516 9.508 1 33.28 18 SER B O 1
ATOM 1044 N N . GLU B 1 19 ? -4.695 -23.062 8.953 1 32.5 19 GLU B N 1
ATOM 1045 C CA . GLU B 1 19 ? -4.812 -22.781 7.523 1 32.5 19 GLU B CA 1
ATOM 1046 C C . GLU B 1 19 ? -5.453 -21.422 7.273 1 32.5 19 GLU B C 1
ATOM 1048 O O . GLU B 1 19 ? -6.629 -21.219 7.578 1 32.5 19 GLU B O 1
ATOM 1053 N N . THR B 1 20 ? -5.027 -20.438 7.887 1 34.31 20 THR B N 1
ATOM 1054 C CA . THR B 1 20 ? -5.523 -19.156 7.379 1 34.31 20 THR B CA 1
ATOM 1055 C C . THR B 1 20 ? -5.883 -19.281 5.898 1 34.31 20 THR B C 1
ATOM 1057 O O . THR B 1 20 ? -5.016 -19.531 5.062 1 34.31 20 THR B O 1
ATOM 1060 N N . THR B 1 21 ? -6.863 -20.078 5.531 1 34.62 21 THR B N 1
ATOM 1061 C CA . THR B 1 21 ? -7.516 -19.984 4.23 1 34.62 21 THR B CA 1
ATOM 1062 C C . THR B 1 21 ? -7.496 -18.562 3.709 1 34.62 21 THR B C 1
ATOM 1064 O O . THR B 1 21 ? -8.203 -17.688 4.227 1 34.62 21 THR B O 1
ATOM 1067 N N . THR B 1 22 ? -6.469 -17.891 3.781 1 38.59 22 THR B N 1
ATOM 1068 C CA . THR B 1 22 ? -6.52 -16.641 3.047 1 38.59 22 THR B CA 1
ATOM 1069 C C . THR B 1 22 ? -7.387 -16.781 1.799 1 38.59 22 THR B C 1
ATOM 1071 O O . THR B 1 22 ? -7 -17.438 0.836 1 38.59 22 THR B O 1
ATOM 1074 N N . LYS B 1 23 ? -8.672 -17.266 1.863 1 39.25 23 LYS B N 1
ATOM 1075 C CA . LYS B 1 23 ? -9.656 -17.141 0.79 1 39.25 23 LYS B CA 1
ATOM 1076 C C . LYS B 1 23 ? -9.43 -15.867 -0.011 1 39.25 23 LYS B C 1
ATOM 1078 O O . LYS B 1 23 ? -9.633 -14.766 0.503 1 39.25 23 LYS B O 1
ATOM 1083 N N . THR B 1 24 ? -8.375 -15.656 -0.499 1 46.66 24 THR B N 1
A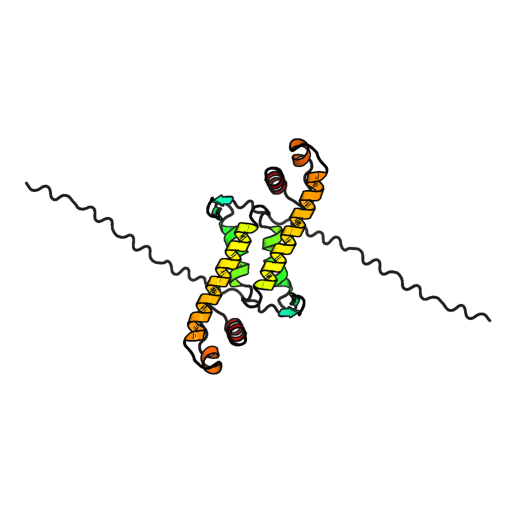TOM 1084 C CA . THR B 1 24 ? -8.281 -14.539 -1.435 1 46.66 24 THR B CA 1
ATOM 1085 C C . THR B 1 24 ? -9.422 -14.586 -2.443 1 46.66 24 THR B C 1
ATOM 1087 O O . THR B 1 24 ? -9.25 -15.055 -3.57 1 46.66 24 THR B O 1
ATOM 1090 N N . LYS B 1 25 ? -10.578 -15.141 -1.914 1 44.47 25 LYS B N 1
ATOM 1091 C CA . LYS B 1 25 ? -11.531 -15.234 -3.018 1 44.47 25 LYS B CA 1
ATOM 1092 C C . LYS B 1 25 ? -11.602 -13.922 -3.795 1 44.47 25 LYS B C 1
ATOM 1094 O O . LYS B 1 25 ? -12.297 -13.836 -4.812 1 44.47 25 LYS B O 1
ATOM 1099 N N . GLY B 1 26 ? -11.594 -12.82 -2.988 1 47.62 26 GLY B N 1
ATOM 1100 C CA . GLY B 1 26 ? -12.172 -11.68 -3.686 1 47.62 26 GLY B CA 1
ATOM 1101 C C . GLY B 1 26 ? -11.398 -11.297 -4.934 1 47.62 26 GLY B C 1
ATOM 1102 O O . GLY B 1 26 ? -10.312 -11.812 -5.184 1 47.62 26 GLY B O 1
ATOM 1103 N N . PRO B 1 27 ? -11.969 -10.484 -5.777 1 51.47 27 PRO B N 1
ATOM 1104 C CA . PRO B 1 27 ? -11.672 -10.219 -7.188 1 51.47 27 PRO B CA 1
ATOM 1105 C C . PRO B 1 27 ? -10.242 -9.742 -7.41 1 51.47 27 PRO B C 1
ATOM 1107 O O . PRO B 1 27 ? -9.703 -8.984 -6.598 1 51.47 27 PRO B O 1
ATOM 1110 N N . ARG B 1 28 ? -9.188 -10.492 -7.797 1 60.56 28 ARG B N 1
ATOM 1111 C CA . ARG B 1 28 ? -7.914 -10.055 -8.352 1 60.56 28 ARG B CA 1
ATOM 1112 C C . ARG B 1 28 ? -8.125 -9.18 -9.586 1 60.56 28 ARG B C 1
ATOM 1114 O O . ARG B 1 28 ? -8.773 -9.602 -10.547 1 60.56 28 ARG B O 1
ATOM 1121 N N . TYR B 1 29 ? -7.961 -7.875 -9.336 1 63 29 TYR B N 1
ATOM 1122 C CA . TYR B 1 29 ? -8.195 -6.961 -10.445 1 63 29 TYR B CA 1
ATOM 1123 C C . TYR B 1 29 ? -6.988 -6.922 -11.375 1 63 29 TYR B C 1
ATOM 1125 O O . TYR B 1 29 ? -5.852 -6.77 -10.922 1 63 29 TYR B O 1
ATOM 1133 N N . GLN B 1 30 ? -7.23 -7.402 -12.5 1 67.44 30 GLN B N 1
ATOM 1134 C CA . GLN B 1 30 ? -6.195 -7.234 -13.516 1 67.44 30 GLN B CA 1
ATOM 1135 C C . GLN B 1 30 ? -6.07 -5.773 -13.938 1 67.44 30 GLN B C 1
ATOM 1137 O O . GLN B 1 30 ? -6.668 -5.355 -14.93 1 67.44 30 GLN B O 1
ATOM 1142 N N . VAL B 1 31 ? -5.441 -4.98 -13.148 1 71.25 31 VAL B N 1
ATOM 1143 C CA . VAL B 1 31 ? -5.277 -3.557 -13.43 1 71.25 31 VAL B CA 1
ATOM 1144 C C . VAL B 1 31 ? -4.242 -3.363 -14.539 1 71.25 31 VAL B C 1
ATOM 1146 O O . VAL B 1 31 ? -3.193 -4.012 -14.539 1 71.25 31 VAL B O 1
ATOM 1149 N N . GLU B 1 32 ? -4.699 -2.717 -15.508 1 71.06 32 GLU B N 1
ATOM 1150 C CA . GLU B 1 32 ? -3.779 -2.348 -16.578 1 71.06 32 GLU B CA 1
ATOM 1151 C C . GLU B 1 32 ? -3.109 -1.008 -16.297 1 71.06 32 GLU B C 1
ATOM 1153 O O . GLU B 1 32 ? -3.699 -0.136 -15.656 1 71.06 32 GLU B O 1
ATOM 1158 N N . PHE B 1 33 ? -1.85 -0.939 -16.703 1 72.25 33 PHE B N 1
ATOM 1159 C CA . PHE B 1 33 ? -1.13 0.315 -16.516 1 72.25 33 PHE B CA 1
ATOM 1160 C C . PHE B 1 33 ? -0.507 0.785 -17.828 1 72.25 33 PHE B C 1
ATOM 1162 O O . PHE B 1 33 ? -0.141 -0.032 -18.672 1 72.25 33 PHE B O 1
ATOM 1169 N N . THR B 1 34 ? -0.587 2.088 -17.922 1 72.56 34 THR B N 1
ATOM 1170 C CA . THR B 1 34 ? 0.156 2.688 -19.031 1 72.56 34 THR B CA 1
ATOM 1171 C C . THR B 1 34 ? 1.658 2.617 -18.766 1 72.56 34 THR B C 1
ATOM 1173 O O . THR B 1 34 ? 2.088 2.244 -17.672 1 72.56 34 THR B O 1
ATOM 1176 N N . ASP B 1 35 ? 2.314 2.965 -19.781 1 68.44 35 ASP B N 1
ATOM 1177 C CA . ASP B 1 35 ? 3.77 2.943 -19.688 1 68.44 35 ASP B CA 1
ATOM 1178 C C . ASP B 1 35 ? 4.258 3.881 -18.578 1 68.44 35 ASP B C 1
ATOM 1180 O O . ASP B 1 35 ? 5.332 3.676 -18.016 1 68.44 35 ASP B O 1
ATOM 1184 N N . ASP B 1 36 ? 3.426 4.789 -18.281 1 65.56 36 ASP B N 1
ATOM 1185 C CA . ASP B 1 36 ? 3.807 5.77 -17.266 1 65.56 36 ASP B CA 1
ATOM 1186 C C . ASP B 1 36 ? 3.416 5.301 -15.867 1 65.56 36 ASP B C 1
ATOM 1188 O O . ASP B 1 36 ? 3.652 6 -14.883 1 65.56 36 ASP B O 1
ATOM 1192 N N . GLY B 1 37 ? 2.787 4.156 -15.914 1 66.62 37 GLY B N 1
ATOM 1193 C CA . GLY B 1 37 ? 2.477 3.596 -14.609 1 66.62 37 GLY B CA 1
ATOM 1194 C C . GLY B 1 37 ? 1.103 3.99 -14.102 1 66.62 37 GLY B C 1
ATOM 1195 O O . GLY B 1 37 ? 0.787 3.787 -12.93 1 66.62 37 GLY B O 1
ATOM 1196 N N . GLN B 1 38 ? 0.397 4.613 -14.938 1 74.12 38 GLN B N 1
ATOM 1197 C CA . GLN B 1 38 ? -0.948 5 -14.523 1 74.12 38 GLN B CA 1
ATOM 1198 C C . GLN B 1 38 ? -1.945 3.873 -14.773 1 74.12 38 GLN B C 1
ATOM 1200 O O . GLN B 1 38 ? -1.915 3.232 -15.828 1 74.12 38 GLN B O 1
ATOM 1205 N N . ALA B 1 39 ? -2.686 3.555 -13.68 1 72.56 39 ALA B N 1
ATOM 1206 C CA . ALA B 1 39 ? -3.707 2.52 -13.82 1 72.56 39 ALA B CA 1
ATOM 1207 C C . ALA B 1 39 ? -4.723 2.891 -14.891 1 72.56 39 ALA B C 1
ATOM 1209 O O . ALA B 1 39 ? -5.109 4.055 -15.016 1 72.56 39 ALA B O 1
ATOM 1210 N N . THR B 1 40 ? -4.934 2.004 -15.773 1 77.06 40 THR B N 1
ATOM 1211 C CA . THR B 1 40 ? -5.926 2.186 -16.828 1 77.06 40 THR B CA 1
ATOM 1212 C C . THR B 1 40 ? -6.875 0.995 -16.891 1 77.06 40 THR B C 1
ATOM 1214 O O . THR B 1 40 ? -6.789 0.081 -16.078 1 77.06 40 THR B O 1
ATOM 1217 N N . GLY B 1 41 ? -7.973 1.249 -17.672 1 76.62 41 GLY B N 1
ATOM 1218 C CA . GLY B 1 41 ? -8.859 0.127 -17.938 1 76.62 41 GLY B CA 1
ATOM 1219 C C . GLY B 1 41 ? -10.016 0.045 -16.953 1 76.62 41 GLY B C 1
ATOM 1220 O O . GLY B 1 41 ? -10.297 1.009 -16.234 1 76.62 41 GLY B O 1
ATOM 1221 N N . GLN B 1 42 ? -10.578 -1.092 -16.953 1 79.5 42 GLN B N 1
ATOM 1222 C CA . GLN B 1 42 ? -11.844 -1.287 -16.25 1 79.5 42 GLN B CA 1
ATOM 1223 C C . GLN B 1 42 ? -11.641 -1.272 -14.742 1 79.5 42 GLN B C 1
ATOM 1225 O O . GLN B 1 42 ? -12.531 -0.856 -13.992 1 79.5 42 GLN B O 1
ATOM 1230 N N . TYR B 1 43 ? -10.352 -1.555 -14.336 1 80.62 43 TYR B N 1
ATOM 1231 C CA . TYR B 1 43 ? -10.164 -1.673 -12.891 1 80.62 43 TYR B CA 1
ATOM 1232 C C . TYR B 1 43 ? -9.398 -0.479 -12.336 1 80.62 43 TYR B C 1
ATOM 1234 O O . TYR B 1 43 ? -8.906 -0.519 -11.211 1 80.62 43 TYR B O 1
ATOM 1242 N N . ARG B 1 44 ? -9.344 0.532 -13.133 1 83.44 44 ARG B N 1
ATOM 1243 C CA . ARG B 1 44 ? -8.641 1.737 -12.695 1 83.44 44 ARG B CA 1
ATOM 1244 C C . ARG B 1 44 ? -9.289 2.314 -11.438 1 83.44 44 ARG B C 1
ATOM 1246 O O . ARG B 1 44 ? -8.586 2.719 -10.5 1 83.44 44 ARG B O 1
ATOM 1253 N N . ALA B 1 45 ? -10.555 2.334 -11.445 1 83.94 45 ALA B N 1
ATOM 1254 C CA . ALA B 1 45 ? -11.273 2.914 -10.312 1 83.94 45 ALA B CA 1
ATOM 1255 C C . ALA B 1 45 ? -11.039 2.107 -9.039 1 83.94 45 ALA B C 1
ATOM 1257 O O . ALA B 1 45 ? -10.844 2.676 -7.961 1 83.94 45 ALA B O 1
ATOM 1258 N N . LYS B 1 46 ? -11.07 0.865 -9.188 1 85.19 46 LYS B N 1
ATOM 1259 C CA . LYS B 1 46 ? -10.836 0.001 -8.031 1 85.19 46 LYS B CA 1
ATOM 1260 C C . LYS B 1 46 ? -9.406 0.156 -7.508 1 85.19 46 LYS B C 1
ATOM 1262 O O . LYS B 1 46 ? -9.188 0.219 -6.297 1 85.19 46 LYS B O 1
ATOM 1267 N N . TYR B 1 47 ? -8.547 0.199 -8.461 1 88.69 47 TYR B N 1
ATOM 1268 C CA . TYR B 1 47 ? -7.156 0.433 -8.094 1 88.69 47 TYR B CA 1
ATOM 1269 C C . TYR B 1 47 ? -7.012 1.724 -7.293 1 88.69 47 TYR B C 1
ATOM 1271 O O . TYR B 1 47 ? -6.383 1.739 -6.234 1 88.69 47 TYR B O 1
ATOM 1279 N N . ALA B 1 48 ? -7.66 2.736 -7.793 1 87.31 48 ALA B N 1
ATOM 1280 C CA . ALA B 1 48 ? -7.602 4.039 -7.133 1 87.31 48 ALA B CA 1
ATOM 1281 C C . ALA B 1 48 ? -8.203 3.971 -5.734 1 87.31 48 ALA B C 1
ATOM 1283 O O . ALA B 1 48 ? -7.684 4.574 -4.793 1 87.31 48 ALA B O 1
ATOM 1284 N N . THR B 1 49 ? -9.18 3.164 -5.621 1 86.81 49 THR B N 1
ATOM 1285 C CA . THR B 1 49 ? -9.859 3.031 -4.336 1 86.81 49 THR B CA 1
ATOM 1286 C C . THR B 1 49 ? -8.961 2.318 -3.324 1 86.81 49 THR B C 1
ATOM 1288 O O . THR B 1 49 ? -8.844 2.758 -2.18 1 86.81 49 THR B O 1
ATOM 1291 N N . ILE B 1 50 ? -8.336 1.279 -3.771 1 90 50 ILE B N 1
ATOM 1292 C CA . ILE B 1 50 ? -7.488 0.49 -2.883 1 90 50 ILE B CA 1
ATOM 1293 C C . ILE B 1 50 ? -6.273 1.312 -2.461 1 90 50 ILE B C 1
ATOM 1295 O O . ILE B 1 50 ? -5.969 1.416 -1.27 1 90 50 ILE B O 1
ATOM 1299 N N . VAL B 1 51 ? -5.656 1.925 -3.416 1 91.44 51 VAL B N 1
ATOM 1300 C CA . VAL B 1 51 ? -4.473 2.727 -3.129 1 91.44 51 VAL B CA 1
ATOM 1301 C C . VAL B 1 51 ? -4.863 3.953 -2.309 1 91.44 51 VAL B C 1
ATOM 1303 O O . VAL B 1 51 ? -4.176 4.312 -1.352 1 91.44 51 VAL B O 1
ATOM 1306 N N . GLY B 1 52 ? -5.969 4.531 -2.576 1 90.25 52 GLY B N 1
ATOM 1307 C CA . GLY B 1 52 ? -6.473 5.688 -1.849 1 90.25 52 GLY B CA 1
ATOM 1308 C C . GLY B 1 52 ? -6.742 5.398 -0.384 1 90.25 52 GLY B C 1
ATOM 1309 O O . GLY B 1 52 ? -6.504 6.246 0.476 1 90.25 52 GLY B O 1
ATOM 1310 N N . GLN B 1 53 ? -7.184 4.23 -0.149 1 90.88 53 GLN B N 1
ATOM 1311 C CA . GLN B 1 53 ? -7.441 3.857 1.238 1 90.88 53 GLN B CA 1
ATOM 1312 C C . GLN B 1 53 ? -6.148 3.836 2.051 1 90.88 53 GLN B C 1
ATOM 1314 O O . GLN B 1 53 ? -6.137 4.227 3.221 1 90.88 53 GLN B O 1
ATOM 1319 N N . VAL B 1 54 ? -5.113 3.4 1.452 1 91.81 54 VAL B N 1
ATOM 1320 C CA . VAL B 1 54 ? -3.826 3.385 2.143 1 91.81 54 VAL B CA 1
ATOM 1321 C C . VAL B 1 54 ? -3.359 4.816 2.396 1 91.81 54 VAL B C 1
ATOM 1323 O O . VAL B 1 54 ? -2.996 5.168 3.521 1 91.81 54 VAL B O 1
ATOM 1326 N N . GLU B 1 55 ? -3.484 5.629 1.416 1 89 55 GLU B N 1
ATOM 1327 C CA . GLU B 1 55 ? -3 7.004 1.472 1 89 55 GLU B CA 1
ATOM 1328 C C . GLU B 1 55 ? -3.791 7.828 2.484 1 89 55 GLU B C 1
ATOM 1330 O O . GLU B 1 55 ? -3.221 8.648 3.203 1 89 55 GLU B O 1
ATOM 1335 N N . ILE B 1 56 ? -5.047 7.562 2.514 1 84.62 56 ILE B N 1
ATOM 1336 C CA . ILE B 1 56 ? -5.941 8.445 3.254 1 84.62 56 ILE B CA 1
ATOM 1337 C C . ILE B 1 56 ? -6.164 7.898 4.66 1 84.62 56 ILE B C 1
ATOM 1339 O O . ILE B 1 56 ? -6.145 8.648 5.637 1 84.62 56 ILE B O 1
ATOM 1343 N N . ASP B 1 57 ? -6.273 6.586 4.703 1 85.19 57 ASP B N 1
ATOM 1344 C CA . ASP B 1 57 ? -6.777 6.027 5.957 1 85.19 57 ASP B CA 1
ATOM 1345 C C . ASP B 1 57 ? -5.633 5.613 6.875 1 85.19 57 ASP B C 1
ATOM 1347 O O . ASP B 1 57 ? -5.812 5.5 8.086 1 85.19 57 ASP B O 1
ATOM 1351 N N . LEU B 1 58 ? -4.473 5.457 6.363 1 88 58 LEU B N 1
ATOM 1352 C CA . LEU B 1 58 ? -3.357 5.059 7.219 1 88 58 LEU B CA 1
ATOM 1353 C C . LEU B 1 58 ? -2.482 6.258 7.562 1 88 58 LEU B C 1
ATOM 1355 O O . LEU B 1 58 ? -2.236 7.117 6.711 1 88 58 LEU B O 1
ATOM 1359 N N . PRO B 1 59 ? -2.072 6.281 8.766 1 83.75 59 PRO B N 1
ATOM 1360 C CA . PRO B 1 59 ? -1.312 7.445 9.227 1 83.75 59 PRO B CA 1
ATOM 1361 C C . PRO B 1 59 ? 0.08 7.523 8.609 1 83.75 59 PRO B C 1
ATOM 1363 O O . PRO B 1 59 ? 0.735 6.496 8.414 1 83.75 59 PRO B O 1
ATOM 1366 N N . LEU B 1 60 ? 0.492 8.719 8.406 1 85.81 60 LEU B N 1
ATOM 1367 C CA . LEU B 1 60 ? 1.81 9 7.848 1 85.81 60 LEU B CA 1
ATOM 1368 C C . LEU B 1 60 ? 2.91 8.445 8.742 1 85.81 60 LEU B C 1
ATOM 1370 O O . LEU B 1 60 ? 3.941 7.98 8.25 1 85.81 60 LEU B O 1
ATOM 1374 N N . ILE B 1 61 ? 2.717 8.492 9.992 1 80.44 61 ILE B N 1
ATOM 1375 C CA . ILE B 1 61 ? 3.729 8.062 10.953 1 80.44 61 ILE B CA 1
ATOM 1376 C C . ILE B 1 61 ? 3.998 6.57 10.781 1 80.44 61 ILE B C 1
ATOM 1378 O O . ILE B 1 61 ? 5.035 6.066 11.219 1 80.44 61 ILE B O 1
ATOM 1382 N N . ARG B 1 62 ? 3.098 5.938 10.055 1 83 62 ARG B N 1
ATOM 1383 C CA . ARG B 1 62 ? 3.25 4.496 9.883 1 83 62 ARG B CA 1
ATOM 1384 C C . ARG B 1 62 ? 3.59 4.145 8.438 1 83 62 ARG B C 1
ATOM 1386 O O . ARG B 1 62 ? 3.496 2.984 8.039 1 83 62 ARG B O 1
ATOM 1393 N N . LYS B 1 63 ? 3.994 5.055 7.777 1 88.5 63 LYS B N 1
ATOM 1394 C CA . LYS B 1 63 ? 4.332 4.875 6.367 1 88.5 63 LYS B CA 1
ATOM 1395 C C . LYS B 1 63 ? 5.371 3.775 6.184 1 88.5 63 LYS B C 1
ATOM 1397 O O . LYS B 1 63 ? 5.156 2.828 5.426 1 88.5 63 LYS B O 1
ATOM 1402 N N . GLU B 1 64 ? 6.426 3.918 6.898 1 89.31 64 GLU B N 1
ATOM 1403 C CA . GLU B 1 64 ? 7.547 3.012 6.684 1 89.31 64 GLU B CA 1
ATOM 1404 C C . GLU B 1 64 ? 7.164 1.57 7.004 1 89.31 64 GLU B C 1
ATOM 1406 O O . GLU B 1 64 ? 7.504 0.65 6.258 1 89.31 64 GLU B O 1
ATOM 1411 N N . CYS B 1 65 ? 6.453 1.46 8.055 1 88 65 CYS B N 1
ATOM 1412 C CA . CYS B 1 65 ? 6.027 0.122 8.445 1 88 65 CYS B CA 1
ATOM 1413 C C . CYS B 1 65 ? 5.066 -0.465 7.418 1 88 65 CYS B C 1
ATOM 1415 O O . CYS B 1 65 ? 5.148 -1.65 7.094 1 88 65 CYS B O 1
ATOM 1417 N N . THR B 1 66 ? 4.223 0.335 6.965 1 91.56 66 THR B N 1
ATOM 1418 C CA . THR B 1 66 ? 3.23 -0.118 5.996 1 91.56 66 THR B CA 1
ATOM 1419 C C . THR B 1 66 ? 3.896 -0.52 4.684 1 91.56 66 THR B C 1
ATOM 1421 O O . THR B 1 66 ? 3.645 -1.606 4.16 1 91.56 66 THR B O 1
ATOM 1424 N N . LEU B 1 67 ? 4.785 0.308 4.207 1 93.75 67 LEU B N 1
ATOM 1425 C CA . LEU B 1 67 ? 5.484 0.016 2.959 1 93.75 67 LEU B CA 1
ATOM 1426 C C . LEU B 1 67 ? 6.355 -1.228 3.104 1 93.75 67 LEU B C 1
ATOM 1428 O O . LEU B 1 67 ? 6.43 -2.049 2.186 1 93.75 67 LEU B O 1
ATOM 1432 N N . HIS B 1 68 ? 6.914 -1.388 4.215 1 93 68 HIS B N 1
ATOM 1433 C CA . HIS B 1 68 ? 7.738 -2.555 4.492 1 93 68 HIS B CA 1
ATOM 1434 C C . HIS B 1 68 ? 6.91 -3.834 4.477 1 93 68 HIS B C 1
ATOM 1436 O O . HIS B 1 68 ? 7.312 -4.836 3.879 1 93 68 HIS B O 1
ATOM 1442 N N . LYS B 1 69 ? 5.797 -3.734 5.102 1 91.88 69 LYS B N 1
ATOM 1443 C CA . LYS B 1 69 ? 4.906 -4.891 5.164 1 91.88 69 LYS B CA 1
ATOM 1444 C C . LYS B 1 69 ? 4.434 -5.297 3.77 1 91.88 69 LYS B C 1
ATOM 1446 O O . LYS B 1 69 ? 4.41 -6.484 3.438 1 91.88 69 LYS B O 1
ATOM 1451 N N . LEU B 1 70 ? 4.094 -4.379 3.012 1 94.44 70 LEU B N 1
ATOM 1452 C CA . LEU B 1 70 ? 3.639 -4.656 1.653 1 94.44 70 LEU B CA 1
ATOM 1453 C C . LEU B 1 70 ? 4.766 -5.242 0.811 1 94.44 70 LEU B C 1
ATOM 1455 O O . LEU B 1 70 ? 4.562 -6.223 0.093 1 94.44 70 LEU B O 1
ATOM 1459 N N . ASN B 1 71 ? 5.918 -4.637 0.918 1 95.19 71 ASN B N 1
ATOM 1460 C CA . ASN B 1 71 ? 7.074 -5.145 0.19 1 95.19 71 ASN B CA 1
ATOM 1461 C C . ASN B 1 71 ? 7.391 -6.586 0.574 1 95.19 71 ASN B C 1
ATOM 1463 O O . ASN B 1 71 ? 7.648 -7.422 -0.295 1 95.19 71 ASN B O 1
ATOM 1467 N N . LYS B 1 72 ? 7.375 -6.82 1.827 1 94.25 72 LYS B N 1
ATOM 1468 C CA . LYS B 1 72 ? 7.66 -8.164 2.318 1 94.25 72 LYS B CA 1
ATOM 1469 C C . LYS B 1 72 ? 6.633 -9.172 1.806 1 94.25 72 LYS B C 1
ATOM 1471 O O . LYS B 1 72 ? 6.988 -10.273 1.396 1 94.25 72 LYS B O 1
ATOM 1476 N N . ALA B 1 73 ? 5.418 -8.805 1.884 1 92.19 73 ALA B N 1
ATOM 1477 C CA . ALA B 1 73 ? 4.348 -9.68 1.424 1 92.19 73 ALA B CA 1
ATOM 1478 C C . ALA B 1 73 ? 4.508 -10.016 -0.057 1 92.19 73 ALA B C 1
ATOM 1480 O O . ALA B 1 73 ? 4.324 -11.164 -0.464 1 92.19 73 ALA B O 1
ATOM 1481 N N . TRP B 1 74 ? 4.848 -9.102 -0.844 1 93.19 74 TRP B N 1
ATOM 1482 C CA . TRP B 1 74 ? 4.98 -9.32 -2.281 1 93.19 74 TRP B CA 1
ATOM 1483 C C . TRP B 1 74 ? 6.262 -10.086 -2.598 1 93.19 74 TRP B C 1
ATOM 1485 O O . TRP B 1 74 ? 6.312 -10.852 -3.559 1 93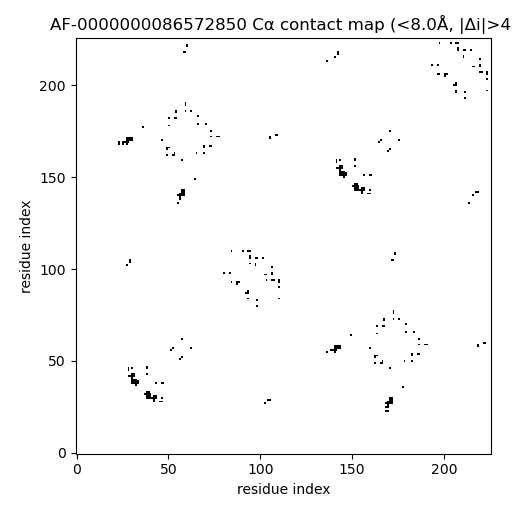.19 74 TRP B O 1
ATOM 1495 N N . LYS B 1 75 ? 7.27 -9.867 -1.841 1 94.75 75 LYS B N 1
ATOM 1496 C CA . LYS B 1 75 ? 8.477 -10.672 -1.989 1 94.75 75 LYS B CA 1
ATOM 1497 C C . LYS B 1 75 ? 8.195 -12.141 -1.68 1 94.75 75 LYS B C 1
ATOM 1499 O O . LYS B 1 75 ? 8.664 -13.031 -2.389 1 94.75 75 LYS B O 1
ATOM 1504 N N . GLN B 1 76 ? 7.438 -12.32 -0.628 1 94.19 76 GLN B N 1
ATOM 1505 C CA . GLN B 1 76 ? 7.062 -13.68 -0.26 1 94.19 76 GLN B CA 1
ATOM 1506 C C . GLN B 1 76 ? 6.223 -14.328 -1.354 1 94.19 76 GLN B C 1
ATOM 1508 O O . GLN B 1 76 ? 6.438 -15.492 -1.698 1 94.19 76 GLN B O 1
ATOM 1513 N N . LYS B 1 77 ? 5.312 -13.609 -1.883 1 90.75 77 LYS B N 1
ATOM 1514 C CA . LYS B 1 77 ? 4.488 -14.109 -2.979 1 90.75 77 LYS B CA 1
ATOM 1515 C C . LYS B 1 77 ? 5.344 -14.453 -4.195 1 90.75 77 LYS B C 1
ATOM 1517 O O . LYS B 1 77 ? 5.145 -15.5 -4.816 1 90.75 77 LYS B O 1
ATOM 1522 N N . LYS B 1 78 ? 6.234 -13.617 -4.523 1 92.56 78 LYS B N 1
ATOM 1523 C CA . LYS B 1 78 ? 7.129 -13.867 -5.652 1 92.56 78 LYS B CA 1
ATOM 1524 C C . LYS B 1 78 ? 7.953 -15.133 -5.426 1 92.56 78 LYS B C 1
ATOM 1526 O O . LYS B 1 78 ? 8.141 -15.93 -6.348 1 92.56 78 LYS B O 1
ATOM 1531 N N . TYR B 1 79 ? 8.445 -15.219 -4.242 1 94.5 79 TYR B N 1
ATOM 1532 C CA . TYR B 1 79 ? 9.234 -16.391 -3.887 1 94.5 79 TYR B CA 1
ATOM 1533 C C . TYR B 1 79 ? 8.422 -17.672 -4.062 1 94.5 79 TYR B C 1
ATOM 1535 O O . TYR B 1 79 ? 8.906 -18.641 -4.641 1 94.5 79 TYR B O 1
ATOM 1543 N N . GLU B 1 80 ? 7.223 -17.656 -3.574 1 93.06 80 GLU B N 1
ATOM 1544 C CA . GLU B 1 80 ? 6.344 -18.812 -3.691 1 93.06 80 GLU B CA 1
ATOM 1545 C C . GLU B 1 80 ? 6.066 -19.156 -5.152 1 93.06 80 GLU B C 1
ATOM 1547 O O . GLU B 1 80 ? 6.07 -20.328 -5.535 1 93.06 80 GLU B O 1
ATOM 1552 N N . LEU B 1 81 ? 5.816 -18.172 -5.938 1 92.62 81 LEU B N 1
ATOM 1553 C CA . LEU B 1 81 ? 5.547 -18.391 -7.355 1 92.62 81 LEU B CA 1
ATOM 1554 C C . LEU B 1 81 ? 6.785 -18.922 -8.062 1 92.62 81 LEU B C 1
ATOM 1556 O O . LEU B 1 81 ? 6.676 -19.766 -8.961 1 92.62 81 LEU B O 1
ATOM 1560 N N . ARG B 1 82 ? 7.93 -18.453 -7.645 1 94.94 82 ARG B N 1
ATOM 1561 C CA . ARG B 1 82 ? 9.188 -18.906 -8.234 1 94.94 82 ARG B CA 1
ATOM 1562 C C . ARG B 1 82 ? 9.406 -20.391 -7.957 1 94.94 82 ARG B C 1
ATOM 1564 O O . ARG B 1 82 ? 9.914 -21.125 -8.82 1 94.94 82 ARG B O 1
ATOM 1571 N N . GLN B 1 83 ? 9.047 -20.844 -6.781 1 95.56 83 GLN B N 1
ATOM 1572 C CA . GLN B 1 83 ? 9.188 -22.25 -6.426 1 95.56 83 GLN B CA 1
ATOM 1573 C C . GLN B 1 83 ? 8.383 -23.141 -7.367 1 95.56 83 GLN B C 1
ATOM 1575 O O . GLN B 1 83 ? 8.844 -24.219 -7.762 1 95.56 83 GLN B O 1
ATOM 1580 N N . VAL B 1 84 ? 7.191 -22.703 -7.691 1 94.75 84 VAL B N 1
ATOM 1581 C CA . VAL B 1 84 ? 6.348 -23.469 -8.609 1 94.75 84 VAL B CA 1
ATOM 1582 C C . VAL B 1 84 ? 6.898 -23.344 -10.031 1 94.75 84 VAL B C 1
ATOM 1584 O O . VAL B 1 84 ? 6.938 -24.328 -10.766 1 94.75 84 VAL B O 1
ATOM 1587 N N . TYR B 1 85 ? 7.281 -22.141 -10.367 1 95.19 85 TYR B N 1
ATOM 1588 C CA . TYR B 1 85 ? 7.836 -21.844 -11.68 1 95.19 85 TYR B CA 1
ATOM 1589 C C . TYR B 1 85 ? 9 -22.766 -12 1 95.19 85 TYR B C 1
ATOM 1591 O O . TYR B 1 85 ? 9.086 -23.312 -13.109 1 95.19 85 TYR B O 1
ATOM 1599 N N . ASP B 1 86 ? 9.812 -23.031 -11.031 1 96.5 86 ASP B N 1
ATOM 1600 C CA . ASP B 1 86 ? 11.07 -23.75 -11.227 1 96.5 86 ASP B CA 1
ATOM 1601 C C . ASP B 1 86 ? 10.844 -25.25 -11.32 1 96.5 86 ASP B C 1
ATOM 1603 O O . ASP B 1 86 ? 11.75 -26 -11.711 1 96.5 86 ASP B O 1
ATOM 1607 N N . LYS B 1 87 ? 9.703 -25.734 -11.047 1 96.56 87 LYS B N 1
ATOM 1608 C CA . LYS B 1 87 ? 9.375 -27.156 -11.109 1 96.56 87 LYS B CA 1
ATOM 1609 C C . LYS B 1 87 ? 9.219 -27.625 -12.555 1 96.56 87 LYS B C 1
ATOM 1611 O O . LYS B 1 87 ? 9.25 -28.828 -12.828 1 96.56 87 LYS B O 1
ATOM 1616 N N . PHE B 1 88 ? 8.961 -26.672 -13.422 1 96.31 88 PHE B N 1
ATOM 1617 C CA . PHE B 1 88 ? 8.688 -27.031 -14.805 1 96.31 88 PHE B CA 1
ATOM 1618 C C . PHE B 1 88 ? 9.734 -26.438 -15.734 1 96.31 88 PHE B C 1
ATOM 1620 O O . PHE B 1 88 ? 10.359 -25.438 -15.422 1 96.31 88 PHE B O 1
ATOM 1627 N N . SER B 1 89 ? 9.922 -27.016 -16.891 1 95.31 89 SER B N 1
ATOM 1628 C CA . SER B 1 89 ? 11 -26.625 -17.797 1 95.31 89 SER B CA 1
ATOM 1629 C C . SER B 1 89 ? 10.484 -25.766 -18.938 1 95.31 89 SER B C 1
ATOM 1631 O O . SER B 1 89 ? 11.234 -24.984 -19.531 1 95.31 89 SER B O 1
ATOM 1633 N N . THR B 1 90 ? 9.148 -25.875 -19.281 1 96.5 90 THR B N 1
ATOM 1634 C CA . THR B 1 90 ? 8.617 -25.125 -20.406 1 96.5 90 THR B CA 1
ATOM 1635 C C . THR B 1 90 ? 7.48 -24.203 -19.953 1 96.5 90 THR B C 1
ATOM 1637 O O . THR B 1 90 ? 6.781 -24.516 -18.984 1 96.5 90 THR B O 1
ATOM 1640 N N . ASP B 1 91 ? 7.266 -23.125 -20.641 1 95.62 91 ASP B N 1
ATOM 1641 C CA . ASP B 1 91 ? 6.211 -22.172 -20.312 1 95.62 91 ASP B CA 1
ATOM 1642 C C . ASP B 1 91 ? 4.832 -22.812 -20.469 1 95.62 91 ASP B C 1
ATOM 1644 O O . ASP B 1 91 ? 3.908 -22.5 -19.703 1 95.62 91 ASP B O 1
ATOM 1648 N N . ALA B 1 92 ? 4.707 -23.672 -21.453 1 95.75 92 ALA B N 1
ATOM 1649 C CA . ALA B 1 92 ? 3.434 -24.359 -21.641 1 95.75 92 ALA B CA 1
ATOM 1650 C C . ALA B 1 92 ? 3.061 -25.172 -20.406 1 95.75 92 ALA B C 1
ATOM 1652 O O . ALA B 1 92 ? 1.917 -25.125 -19.953 1 95.75 92 ALA B O 1
ATOM 1653 N N . GLU B 1 93 ? 4.086 -25.891 -19.844 1 96.12 93 GLU B N 1
ATOM 1654 C CA . GLU B 1 93 ? 3.863 -26.672 -18.641 1 96.12 93 GLU B CA 1
ATOM 1655 C C . GLU B 1 93 ? 3.559 -25.75 -17.453 1 96.12 93 GLU B C 1
ATOM 1657 O O . GLU B 1 93 ? 2.676 -26.062 -16.641 1 96.12 93 GLU B O 1
ATOM 1662 N N . ARG B 1 94 ? 4.305 -24.719 -17.328 1 96.44 94 ARG B N 1
ATOM 1663 C CA . ARG B 1 94 ? 4.078 -23.75 -16.25 1 96.44 94 ARG B CA 1
ATOM 1664 C C . ARG B 1 94 ? 2.656 -23.203 -16.297 1 96.44 94 ARG B C 1
ATOM 1666 O O . ARG B 1 94 ? 1.955 -23.188 -15.289 1 96.44 94 ARG B O 1
ATOM 1673 N N . LYS B 1 95 ? 2.201 -22.812 -17.453 1 95.81 95 LYS B N 1
ATOM 1674 C CA . LYS B 1 95 ? 0.892 -22.188 -17.578 1 95.81 95 LYS B CA 1
ATOM 1675 C C . LYS B 1 95 ? -0.23 -23.188 -17.297 1 95.81 95 LYS B C 1
ATOM 1677 O O . LYS B 1 95 ? -1.307 -22.797 -16.844 1 95.81 95 LYS B O 1
ATOM 1682 N N . ARG B 1 96 ? 0.015 -24.453 -17.422 1 94.12 96 ARG B N 1
ATOM 1683 C CA . ARG B 1 96 ? -0.981 -25.484 -17.141 1 94.12 96 ARG B CA 1
ATOM 1684 C C . ARG B 1 96 ? -1.051 -25.812 -15.656 1 94.12 96 ARG B C 1
ATOM 1686 O O . ARG B 1 96 ? -2.031 -26.391 -15.188 1 94.12 96 ARG B O 1
ATOM 1693 N N . ASN B 1 97 ? 0.035 -25.5 -14.977 1 93.75 97 ASN B N 1
ATOM 1694 C CA . ASN B 1 97 ? 0.109 -25.797 -13.547 1 93.75 97 ASN B CA 1
ATOM 1695 C C . ASN B 1 97 ? 0.02 -24.516 -12.719 1 93.75 97 ASN B C 1
ATOM 1697 O O . ASN B 1 97 ? 1.024 -24.047 -12.172 1 93.75 97 ASN B O 1
ATOM 1701 N N . VAL B 1 98 ? -1.176 -24.078 -12.594 1 91.25 98 VAL B N 1
ATOM 1702 C CA . VAL B 1 98 ? -1.454 -22.828 -11.875 1 91.25 98 VAL B CA 1
ATOM 1703 C C . VAL B 1 98 ? -1.392 -23.078 -10.375 1 91.25 98 VAL B C 1
ATOM 1705 O O . VAL B 1 98 ? -2.088 -23.953 -9.852 1 91.25 98 VAL B O 1
ATOM 1708 N N . PRO B 1 99 ? -0.582 -22.297 -9.711 1 90.12 99 PRO B N 1
ATOM 1709 C CA . PRO B 1 99 ? -0.562 -22.438 -8.258 1 90.12 99 PRO B CA 1
ATOM 1710 C C . PRO B 1 99 ? -1.917 -22.141 -7.617 1 90.12 99 PRO B C 1
ATOM 1712 O O . PRO B 1 99 ? -2.664 -21.297 -8.109 1 90.12 99 PRO B O 1
ATOM 1715 N N . SER B 1 100 ? -2.283 -22.766 -6.477 1 82.44 100 SER B N 1
ATOM 1716 C CA . SER B 1 100 ? -3.594 -22.703 -5.84 1 82.44 100 SER B CA 1
ATOM 1717 C C . SER B 1 100 ? -3.863 -21.312 -5.277 1 82.44 100 SER B C 1
ATOM 1719 O O . SER B 1 100 ? -5.016 -20.875 -5.191 1 82.44 100 SER B O 1
ATOM 1721 N N . LYS B 1 101 ? -2.84 -20.531 -5.039 1 76.12 101 LYS B N 1
ATOM 1722 C CA . LYS B 1 101 ? -3.041 -19.281 -4.32 1 76.12 101 LYS B CA 1
ATOM 1723 C C . LYS B 1 101 ? -3.074 -18.094 -5.281 1 76.12 101 LYS B C 1
ATOM 1725 O O . LYS B 1 101 ? -3.152 -16.938 -4.848 1 76.12 101 LYS B O 1
ATOM 1730 N N . VAL B 1 102 ? -2.98 -18.406 -6.625 1 82.94 102 VAL B N 1
ATOM 1731 C CA . VAL B 1 102 ? -2.947 -17.281 -7.562 1 82.94 102 VAL B CA 1
ATOM 1732 C C . VAL B 1 102 ? -3.945 -17.516 -8.695 1 82.94 102 VAL B C 1
ATOM 1734 O O . VAL B 1 102 ? -4.191 -18.672 -9.078 1 82.94 102 VAL B O 1
ATOM 1737 N N . LYS B 1 103 ? -4.426 -16.422 -9.148 1 81.25 103 LYS B N 1
ATOM 1738 C CA . LYS B 1 103 ? -5.293 -16.516 -10.312 1 81.25 103 LYS B CA 1
ATOM 1739 C C . LYS B 1 103 ? -4.5 -16.875 -11.562 1 81.25 103 LYS B C 1
ATOM 1741 O O . LYS B 1 103 ? -3.316 -16.547 -11.672 1 81.25 103 LYS B O 1
ATOM 1746 N N . LYS B 1 104 ? -5.289 -17.5 -12.422 1 85.81 104 LYS B N 1
ATOM 1747 C CA . LYS B 1 104 ? -4.66 -17.953 -13.664 1 85.81 104 LYS B CA 1
ATOM 1748 C C . LYS B 1 104 ? -4.023 -16.781 -14.406 1 85.81 104 LYS B C 1
ATOM 1750 O O . LYS B 1 104 ? -2.885 -16.891 -14.875 1 85.81 104 LYS B O 1
ATOM 1755 N N . GLU B 1 105 ? -4.773 -15.719 -14.469 1 82.81 105 GLU B N 1
ATOM 1756 C CA . GLU B 1 105 ? -4.285 -14.562 -15.211 1 82.81 105 GLU B CA 1
ATOM 1757 C C . GLU B 1 105 ? -3.016 -14 -14.586 1 82.81 105 GLU B C 1
ATOM 1759 O O . GLU B 1 105 ? -2.094 -13.586 -15.289 1 82.81 105 GLU B O 1
ATOM 1764 N N . GLU B 1 106 ? -2.961 -14.008 -13.344 1 83 106 GLU B N 1
ATOM 1765 C CA . GLU B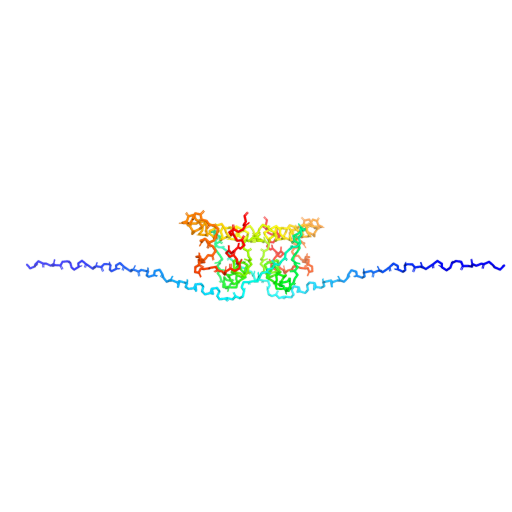 1 106 ? -1.789 -13.508 -12.625 1 83 106 GLU B CA 1
ATOM 1766 C C . GLU B 1 106 ? -0.593 -14.438 -12.82 1 83 106 GLU B C 1
ATOM 1768 O O . GLU B 1 106 ? 0.536 -13.977 -12.992 1 83 106 GLU B O 1
ATOM 1773 N N . TRP B 1 107 ? -0.902 -15.633 -12.805 1 89.94 107 TRP B N 1
ATOM 1774 C CA . TRP B 1 107 ? 0.152 -16.625 -13.008 1 89.94 107 TRP B CA 1
ATOM 1775 C C . TRP B 1 107 ? 0.717 -16.516 -14.422 1 89.94 107 TRP B C 1
ATOM 1777 O O . TRP B 1 107 ? 1.935 -16.484 -14.609 1 89.94 107 TRP B O 1
ATOM 1787 N N . GLU B 1 108 ? -0.175 -16.469 -15.32 1 90.12 108 GLU B N 1
ATOM 1788 C CA . GLU B 1 108 ? 0.272 -16.359 -16.703 1 90.12 108 GLU B CA 1
ATOM 1789 C C . GLU B 1 108 ? 1.116 -15.109 -16.922 1 90.12 108 GLU B C 1
ATOM 1791 O O . GLU B 1 108 ? 2.109 -15.141 -17.641 1 90.12 108 GLU B O 1
ATOM 1796 N N . ALA B 1 109 ? 0.727 -14.094 -16.297 1 85.81 109 ALA B N 1
ATOM 1797 C CA . ALA B 1 109 ? 1.513 -12.867 -16.391 1 85.81 109 ALA B CA 1
ATOM 1798 C C . ALA B 1 109 ? 2.891 -13.055 -15.758 1 85.81 109 ALA B C 1
ATOM 1800 O O . ALA B 1 109 ? 3.889 -12.547 -16.266 1 85.81 109 ALA B O 1
ATOM 1801 N N . PHE B 1 110 ? 2.916 -13.781 -14.711 1 88.69 110 PHE B N 1
ATOM 1802 C CA . PHE B 1 110 ? 4.172 -14.055 -14.023 1 88.69 110 PHE B CA 1
ATOM 1803 C C . PHE B 1 110 ? 5.086 -14.922 -14.891 1 88.69 110 PHE B C 1
ATOM 1805 O O . PHE B 1 110 ? 6.289 -14.664 -14.977 1 88.69 110 PHE B O 1
ATOM 1812 N N . VAL B 1 111 ? 4.508 -15.852 -15.516 1 93.38 111 VAL B N 1
ATOM 1813 C CA . VAL B 1 111 ? 5.262 -16.75 -16.375 1 93.38 111 VAL B CA 1
ATOM 1814 C C . VAL B 1 111 ? 5.828 -15.969 -17.562 1 93.38 111 VAL B C 1
ATOM 1816 O O . VAL B 1 111 ? 6.957 -16.219 -18 1 93.38 111 VAL B O 1
ATOM 1819 N N . ASP B 1 112 ? 5.043 -14.961 -18.016 1 89.5 112 ASP B N 1
ATOM 1820 C CA . ASP B 1 112 ? 5.426 -14.195 -19.188 1 89.5 112 ASP B CA 1
ATOM 1821 C C . ASP B 1 112 ? 6.449 -13.117 -18.844 1 89.5 112 ASP B C 1
ATOM 1823 O O . ASP B 1 112 ? 6.965 -12.438 -19.734 1 89.5 112 ASP B O 1
ATOM 1827 N N . MET B 1 113 ? 6.621 -12.898 -17.547 1 77.19 113 MET B N 1
ATOM 1828 C CA . MET B 1 113 ? 7.535 -11.844 -17.109 1 77.19 113 MET B CA 1
ATOM 1829 C C . MET B 1 113 ? 8.977 -12.211 -17.438 1 77.19 113 MET B C 1
ATOM 1831 O O . MET B 1 113 ? 9.773 -11.344 -17.812 1 77.19 113 MET B O 1
#

Solvent-accessible surface area (backbone atoms only — not comparable to full-atom values): 13917 Å² total; per-residue (Å²): 136,81,79,74,74,76,72,74,70,74,69,76,74,73,71,67,74,68,72,70,72,72,70,67,66,65,74,62,43,80,58,37,60,45,95,86,56,44,67,30,72,92,32,26,64,56,50,50,49,55,55,44,45,51,68,58,28,43,51,73,91,43,43,67,54,51,53,49,51,52,51,51,52,51,50,51,51,50,49,56,51,46,59,58,50,67,74,41,92,46,70,71,56,39,63,71,58,62,57,92,90,51,52,62,70,58,46,46,51,56,74,72,104,135,81,79,74,74,77,73,76,70,76,70,76,76,72,70,66,76,67,72,72,69,72,69,68,69,64,73,65,42,80,58,37,61,45,95,85,56,44,68,29,72,92,33,24,64,57,50,50,51,56,54,43,45,51,68,58,28,43,50,74,93,43,42,68,52,50,53,48,50,52,52,49,52,51,49,50,50,50,52,56,50,47,60,59,50,67,74,42,92,45,69,71,56,40,63,71,58,62,58,91,90,49,53,62,69,58,45,46,50,58,73,72,103

Organism: NCBI:txid261450

Radius of gyration: 25.62 Å; Cα contacts (8 Å, |Δi|>4): 171; chains: 2; bounding box: 25×91×96 Å